Protein AF-A0A2N1V4K2-F1 (afdb_monomer_lite)

pLDDT: mean 73.1, std 18.53, range [40.81, 98.31]

Foldseek 3Di:
DVVVVVVVVVVVVVVPPLDQDDKFKDKDAAPDFWFFKKKKFWFFCPVVDTDTQDIDIDTGFGADPRRMTMDIPDVPDPSSSSDGPVNQDQRTKIFIDTPNHGDDIDRPVVRVQVVVCVPCAHPVRDRDDPDPPPDDPADPVGDDPDDDDDADWDWDDDVQFIWIWHADPVVRDTDTATSHPPPPDGDDPPPDPDDDQDDPPRDDDDPDDDDDPDDDDDDDPDDPPPPPPDPDDPDDPDDDDDDDPDPDDPDPDDPPDDDDPPDPDDPPPPPPPPDDDDDDDDDPDPVDPDDDDDDDDDDDDPDDPPPDDDDPPPDDPPDPDPDDD

Secondary structure (DSSP, 8-state):
-HHHHHHHHHHHHHS----BPPPEEEEEE----S-EEEEEEEEE-TTSS-EEEEEEEEEEE---TTSEEEEEESSS-GGGGG-BTTT--TTEEEEEEETTEEEEEEEHHHHHHHHHHTSSS-TTS----SSTTT--SS-SSS--S-----SSEEEEEETTEEEEEEEETTTTEEEEEEEESSSS-S----S-S------TT-----SS----SS-----SSS-------SS------S------SSS-------SSS-----S---------SS-----------TT---------SSS-------SS----TT-----------

Structure (mmCIF, N/CA/C/O backbone):
data_AF-A0A2N1V4K2-F1
#
_entry.id   AF-A0A2N1V4K2-F1
#
loop_
_atom_site.group_PDB
_atom_site.id
_atom_site.type_symbol
_atom_site.label_atom_id
_atom_site.label_alt_id
_atom_site.label_comp_id
_atom_site.label_asym_id
_atom_site.label_entity_id
_atom_site.label_seq_id
_atom_site.pdbx_PDB_ins_code
_atom_site.Cartn_x
_atom_site.Cartn_y
_atom_site.Cartn_z
_atom_site.occupancy
_atom_site.B_iso_or_equiv
_atom_site.auth_seq_id
_atom_site.auth_comp_id
_atom_site.auth_asym_id
_atom_site.auth_atom_id
_atom_site.pdbx_PDB_model_num
ATOM 1 N N . MET A 1 1 ? -11.858 -48.715 19.502 1.00 74.31 1 MET A N 1
ATOM 2 C CA . MET A 1 1 ? -10.987 -47.589 19.924 1.00 74.31 1 MET A CA 1
ATOM 3 C C . MET A 1 1 ? -11.091 -46.372 19.002 1.00 74.31 1 MET A C 1
ATOM 5 O O . MET A 1 1 ? -11.344 -45.296 19.518 1.00 74.31 1 MET A O 1
ATOM 9 N N . LYS A 1 2 ? -10.989 -46.507 17.667 1.00 75.62 2 LYS A N 1
ATOM 10 C CA . LYS A 1 2 ? -11.096 -45.366 16.723 1.00 75.62 2 LYS A CA 1
ATOM 11 C C . LYS A 1 2 ? -12.411 -44.568 16.830 1.00 75.62 2 LYS A C 1
ATOM 13 O O . LYS A 1 2 ? -12.389 -43.347 16.788 1.00 75.62 2 LYS A O 1
ATOM 18 N N . SER A 1 3 ? -13.534 -45.250 17.045 1.00 80.75 3 SER A N 1
ATOM 19 C CA . SER A 1 3 ? -14.859 -44.635 17.210 1.00 80.75 3 SER A CA 1
ATOM 20 C C . SER A 1 3 ? -15.018 -43.841 18.514 1.00 80.75 3 SER A C 1
ATOM 22 O O . SER A 1 3 ? -15.693 -42.823 18.516 1.00 80.75 3 SER A O 1
ATOM 24 N N . ILE A 1 4 ? -14.347 -44.241 19.600 1.00 91.69 4 ILE A N 1
ATOM 25 C CA . ILE A 1 4 ? -14.368 -43.500 20.875 1.00 91.69 4 ILE A CA 1
ATOM 26 C C . ILE A 1 4 ? -13.544 -42.211 20.758 1.00 91.69 4 ILE A C 1
ATOM 28 O O . ILE A 1 4 ? -13.970 -41.167 21.241 1.00 91.69 4 ILE A O 1
ATOM 32 N N . LEU A 1 5 ? -12.396 -42.264 20.072 1.00 89.56 5 LEU A N 1
ATOM 33 C CA . LEU A 1 5 ? -11.549 -41.088 19.855 1.00 89.56 5 LEU A CA 1
ATOM 34 C C . LEU A 1 5 ? -12.238 -40.039 18.969 1.00 89.56 5 LEU A C 1
ATOM 36 O O . LEU A 1 5 ? -12.147 -38.849 19.253 1.00 89.56 5 LEU A O 1
ATOM 40 N N . LEU A 1 6 ? -12.962 -40.481 17.934 1.00 89.56 6 LEU A N 1
ATOM 41 C CA . LEU A 1 6 ? -13.720 -39.587 17.057 1.00 89.56 6 LEU A CA 1
ATOM 42 C C . LEU A 1 6 ? -14.892 -38.926 17.797 1.00 89.56 6 LEU A C 1
ATOM 44 O O . LEU A 1 6 ? -15.076 -37.722 17.662 1.00 89.56 6 LEU A O 1
ATOM 48 N N . SER A 1 7 ? -15.636 -39.673 18.622 1.00 89.88 7 SER A N 1
ATOM 49 C CA . SER A 1 7 ? -16.709 -39.097 19.447 1.00 89.88 7 SER A CA 1
ATOM 50 C C . SER A 1 7 ? -16.179 -38.127 20.502 1.00 89.88 7 SER A C 1
ATOM 52 O O . SER A 1 7 ? -16.809 -37.104 20.752 1.00 89.88 7 SER A O 1
ATOM 54 N N . LEU A 1 8 ? -15.013 -38.404 21.097 1.00 88.69 8 LEU A N 1
ATOM 55 C CA . LEU A 1 8 ? -14.378 -37.491 22.047 1.00 88.69 8 LEU A CA 1
ATOM 56 C C . LEU A 1 8 ? -13.905 -36.207 21.352 1.00 88.69 8 LEU A C 1
ATOM 58 O O . LEU A 1 8 ? -14.163 -35.122 21.860 1.00 88.69 8 LEU A O 1
ATOM 62 N N . ALA A 1 9 ? -13.292 -36.315 20.169 1.00 83.56 9 ALA A N 1
ATOM 63 C CA . ALA A 1 9 ? -12.902 -35.156 19.370 1.00 83.56 9 ALA A CA 1
ATOM 64 C C . ALA A 1 9 ? -14.124 -34.323 18.950 1.00 83.56 9 ALA A C 1
ATOM 66 O O . ALA A 1 9 ? -14.112 -33.106 19.103 1.00 83.56 9 ALA A O 1
ATOM 67 N N . LEU A 1 10 ? -15.205 -34.967 18.497 1.00 82.38 10 LEU A N 1
ATOM 68 C CA . LEU A 1 10 ? -16.437 -34.280 18.103 1.00 82.38 10 LEU A CA 1
ATOM 69 C C . LEU A 1 10 ? -17.125 -33.600 19.297 1.00 82.38 10 LEU A C 1
ATOM 71 O O . LEU A 1 10 ? -17.616 -32.488 19.148 1.00 82.38 10 LEU A O 1
ATOM 75 N N . CYS A 1 11 ? -17.100 -34.214 20.486 1.00 81.12 11 CYS A N 1
ATOM 76 C CA . CYS A 1 11 ? -17.530 -33.562 21.726 1.00 81.12 11 CYS A CA 1
ATOM 77 C C . CYS A 1 11 ? -16.673 -32.329 22.028 1.00 81.12 11 CYS A C 1
ATOM 79 O O . CYS A 1 11 ? -17.219 -31.260 22.268 1.00 81.12 11 CYS A O 1
ATOM 81 N N . VAL A 1 12 ? -15.342 -32.440 21.971 1.00 77.31 12 VAL A N 1
ATOM 82 C CA . VAL A 1 12 ? -14.438 -31.306 22.236 1.00 77.31 12 VAL A CA 1
ATOM 83 C C . VAL A 1 12 ? -14.684 -30.146 21.258 1.00 77.31 12 VAL A C 1
ATOM 85 O O . VAL A 1 12 ? -14.714 -28.999 21.693 1.00 77.31 12 VAL A O 1
ATOM 88 N N . PHE A 1 13 ? -14.957 -30.427 19.978 1.00 69.31 13 PHE A N 1
ATOM 89 C CA . PHE A 1 13 ? -15.342 -29.405 18.993 1.00 69.31 13 PHE A CA 1
ATOM 90 C C . PHE A 1 13 ? -16.770 -28.863 19.184 1.00 69.31 13 PHE A C 1
ATOM 92 O O . PHE A 1 13 ? -17.026 -27.700 18.890 1.00 69.31 13 PHE A O 1
ATOM 99 N N . ALA A 1 14 ? -17.707 -29.668 19.691 1.00 67.88 14 ALA A N 1
ATOM 100 C CA . ALA A 1 14 ? -19.075 -29.223 19.965 1.00 67.88 14 ALA A CA 1
ATOM 101 C C . ALA A 1 14 ? -19.176 -28.341 21.224 1.00 67.88 14 ALA A C 1
ATOM 103 O O . ALA A 1 14 ? -20.065 -27.499 21.306 1.00 67.88 14 ALA A O 1
ATOM 104 N N . PHE A 1 15 ? -18.263 -28.496 22.190 1.00 61.19 15 PHE A N 1
ATOM 105 C CA . PHE A 1 15 ? -18.202 -27.654 23.392 1.00 61.19 15 PHE A CA 1
ATOM 106 C C . PHE A 1 15 ? -17.353 -26.385 23.215 1.00 61.19 15 PHE A C 1
ATOM 108 O O . PHE A 1 15 ? -17.350 -25.536 24.105 1.00 61.19 15 PHE A O 1
ATOM 115 N N . SER A 1 16 ? -16.663 -26.208 22.082 1.00 56.56 16 SER A N 1
ATOM 116 C CA . SER A 1 16 ? -15.806 -25.038 21.842 1.00 56.56 16 SER A CA 1
ATOM 117 C C . SER A 1 16 ? -16.526 -23.833 21.218 1.00 56.56 16 SER A C 1
ATOM 119 O O . SER A 1 16 ? -15.864 -22.875 20.833 1.00 56.56 16 SER A O 1
ATOM 121 N N . SER A 1 17 ? -17.859 -23.846 21.086 1.00 49.47 17 SER A N 1
ATOM 122 C CA . SER A 1 17 ? -18.608 -22.795 20.372 1.00 49.47 17 SER A CA 1
ATOM 123 C C . SER A 1 17 ? -19.132 -21.645 21.242 1.00 49.47 17 SER A C 1
ATOM 125 O O . SER A 1 17 ? -19.857 -20.791 20.737 1.00 49.47 17 SER A O 1
ATOM 127 N N . ALA A 1 18 ? -18.774 -21.569 22.526 1.00 54.09 18 ALA A N 1
ATOM 128 C CA . ALA A 1 18 ? -19.014 -20.362 23.318 1.00 54.09 18 ALA A CA 1
ATOM 129 C C . ALA A 1 18 ? -17.905 -19.340 23.027 1.00 54.09 18 ALA A C 1
ATOM 131 O O . ALA A 1 18 ? -16.982 -19.152 23.818 1.00 54.09 18 ALA A O 1
ATOM 132 N N . LEU A 1 19 ? -17.964 -18.721 21.847 1.00 58.44 19 LEU A N 1
ATOM 133 C CA . LEU A 1 19 ? -17.092 -17.604 21.502 1.00 58.44 19 LEU A CA 1
ATOM 134 C C . LEU A 1 19 ? -17.526 -16.400 22.346 1.00 58.44 19 LEU A C 1
ATOM 136 O O . LEU A 1 19 ? -18.477 -15.696 22.004 1.00 58.44 19 LEU A O 1
ATOM 140 N N . SER A 1 20 ? -16.859 -16.210 23.485 1.00 65.31 20 SER A N 1
ATOM 141 C CA . SER A 1 20 ? -16.855 -14.921 24.176 1.00 65.31 20 SER A CA 1
ATOM 142 C C . SER A 1 20 ? -16.401 -13.853 23.186 1.00 65.31 20 SER A C 1
ATOM 144 O O . SER A 1 20 ? -15.537 -14.112 22.347 1.00 65.31 20 SER A O 1
ATOM 146 N N . LEU A 1 21 ? -16.962 -12.653 23.292 1.00 78.12 21 LEU A N 1
ATOM 147 C CA . LEU A 1 21 ? -16.380 -11.495 22.622 1.00 78.12 21 LEU A CA 1
ATOM 148 C C . LEU A 1 21 ? -14.919 -11.328 23.048 1.00 78.12 21 LEU A C 1
ATOM 150 O O . LEU A 1 21 ? -14.558 -11.621 24.195 1.00 78.12 21 LEU A O 1
ATOM 154 N N . GLU A 1 22 ? -14.093 -10.888 22.102 1.00 82.56 22 GLU A N 1
ATOM 155 C CA . GLU A 1 22 ? -12.708 -10.528 22.377 1.00 82.56 22 GLU A CA 1
ATOM 156 C C . GLU A 1 22 ? -12.652 -9.349 23.360 1.00 82.56 22 GLU A C 1
ATOM 158 O O . GLU A 1 22 ? -13.579 -8.529 23.388 1.00 82.56 22 GLU A O 1
ATOM 163 N N . PRO A 1 23 ? -11.586 -9.242 24.175 1.00 88.75 23 PRO A N 1
ATOM 164 C CA . PRO A 1 23 ? -11.438 -8.123 25.089 1.00 88.75 23 PRO A CA 1
ATOM 165 C C . PRO A 1 23 ? -11.496 -6.778 24.354 1.00 88.75 23 PRO A C 1
ATOM 167 O O . PRO A 1 23 ? -10.792 -6.574 23.367 1.00 88.75 23 PRO A O 1
ATOM 170 N N . LEU A 1 24 ? -12.306 -5.844 24.854 1.00 91.06 24 LEU A N 1
ATOM 171 C CA . LEU A 1 24 ? -12.481 -4.530 24.232 1.00 91.06 24 LEU A CA 1
ATOM 172 C C . LEU A 1 24 ? -11.630 -3.477 24.934 1.00 91.06 24 LEU A C 1
ATOM 174 O O . LEU A 1 24 ? -11.776 -3.244 26.132 1.00 91.06 24 LEU A O 1
ATOM 178 N N . ASN A 1 25 ? -10.797 -2.774 24.172 1.00 93.25 25 ASN A N 1
ATOM 179 C CA . ASN A 1 25 ? -10.057 -1.605 24.647 1.00 93.25 25 ASN A CA 1
ATOM 180 C C . ASN A 1 25 ? -10.930 -0.341 24.642 1.00 93.25 25 ASN A C 1
ATOM 182 O O . ASN A 1 25 ? -11.366 0.139 23.596 1.00 93.25 25 ASN A O 1
ATOM 186 N N . VAL A 1 26 ? -11.153 0.238 25.815 1.00 95.31 26 VAL A N 1
ATOM 187 C CA . VAL A 1 26 ? -11.929 1.471 25.979 1.00 95.31 26 VAL A CA 1
ATOM 188 C C . VAL A 1 26 ? -11.014 2.568 26.506 1.00 95.31 26 VAL A C 1
ATOM 190 O O . VAL A 1 26 ? -10.105 2.316 27.300 1.00 95.31 26 VAL A O 1
ATOM 193 N N . ALA A 1 27 ? -11.248 3.799 26.057 1.00 96.25 27 ALA A N 1
ATOM 194 C CA . ALA A 1 27 ? -10.533 4.969 26.536 1.00 96.25 27 ALA A CA 1
ATOM 195 C C . ALA A 1 27 ? -11.497 6.129 26.791 1.00 96.25 27 ALA A C 1
ATOM 197 O O . ALA A 1 27 ? -12.365 6.407 25.966 1.00 96.25 27 ALA A O 1
ATOM 198 N N . ILE A 1 28 ? -11.306 6.821 27.912 1.00 97.38 28 ILE A N 1
ATOM 199 C CA . ILE A 1 28 ? -12.012 8.056 28.270 1.00 97.38 28 ILE A CA 1
ATOM 200 C C . ILE A 1 28 ? -11.005 9.201 28.416 1.00 97.38 28 ILE A C 1
ATOM 202 O O . ILE A 1 28 ? -9.850 8.979 28.785 1.00 97.38 28 ILE A O 1
ATOM 206 N N . ILE A 1 29 ? -11.450 10.433 28.174 1.00 97.12 29 ILE A N 1
ATOM 207 C CA . ILE A 1 29 ? -10.660 11.638 28.447 1.00 97.12 29 ILE A CA 1
ATOM 208 C C . ILE A 1 29 ? -11.094 12.184 29.803 1.00 97.12 29 ILE A C 1
ATOM 210 O O . ILE A 1 29 ? -12.233 12.609 29.940 1.00 97.12 29 ILE A O 1
ATOM 214 N N . ASN A 1 30 ? -10.191 12.187 30.779 1.00 96.31 30 ASN A N 1
ATOM 215 C CA . ASN A 1 30 ? -10.355 12.813 32.083 1.00 96.31 30 ASN A CA 1
ATOM 216 C C . ASN A 1 30 ? -9.062 13.553 32.450 1.00 96.31 30 ASN A C 1
ATOM 218 O O . ASN A 1 30 ? -8.033 12.944 32.728 1.00 96.31 30 ASN A O 1
ATOM 222 N N . THR A 1 31 ? -9.117 14.883 32.451 1.00 96.19 31 THR A N 1
ATOM 223 C CA . THR A 1 31 ? -7.955 15.752 32.691 1.00 96.19 31 THR A CA 1
ATOM 224 C C . THR A 1 31 ? -7.659 15.984 34.174 1.00 96.19 31 THR A C 1
ATOM 226 O O . THR A 1 31 ? -6.661 16.626 34.502 1.00 96.19 31 THR A O 1
ATOM 229 N N . ASN A 1 32 ? -8.490 15.466 35.084 1.00 96.00 32 ASN A N 1
ATOM 230 C CA . ASN A 1 32 ? -8.251 15.591 36.516 1.00 96.00 32 ASN A CA 1
ATOM 231 C C . ASN A 1 32 ? -7.076 14.703 36.933 1.00 96.00 32 ASN A C 1
ATOM 233 O O . ASN A 1 32 ? -7.118 13.481 36.775 1.00 96.00 32 ASN A O 1
ATOM 237 N N . ALA A 1 33 ? -6.045 15.322 37.507 1.00 93.00 33 ALA A N 1
ATOM 238 C CA . ALA A 1 33 ? -4.874 14.616 38.002 1.00 93.00 33 ALA A CA 1
ATOM 239 C C . ALA A 1 33 ? -5.229 13.646 39.145 1.00 93.00 33 ALA A C 1
ATOM 241 O O . ALA A 1 33 ? -6.075 13.941 39.989 1.00 93.00 33 ALA A O 1
ATOM 242 N N . GLY A 1 34 ? -4.521 12.516 39.193 1.00 95.69 34 GLY A N 1
ATOM 243 C CA . GLY A 1 34 ? -4.643 11.512 40.248 1.00 95.69 34 GLY A CA 1
ATOM 244 C C . GLY A 1 34 ? -5.382 10.235 39.827 1.00 95.69 34 GLY A C 1
ATOM 245 O O . GLY A 1 34 ? -5.868 10.133 38.699 1.00 95.69 34 GLY A O 1
ATOM 246 N N . PRO A 1 35 ? -5.416 9.234 40.720 1.00 97.44 35 PRO A N 1
ATOM 247 C CA . PRO A 1 35 ? -6.062 7.954 40.464 1.00 97.44 35 PRO A CA 1
ATOM 248 C C . PRO A 1 35 ? -7.591 8.064 40.510 1.00 97.44 35 PRO A C 1
ATOM 250 O O . PRO A 1 35 ? -8.153 8.674 41.419 1.00 97.44 35 PRO A O 1
ATOM 253 N N . HIS A 1 36 ? -8.260 7.393 39.576 1.00 97.62 36 HIS A N 1
ATOM 254 C CA . HIS A 1 36 ? -9.715 7.274 39.500 1.00 97.62 36 HIS A CA 1
ATOM 255 C C . HIS A 1 36 ? -10.144 5.815 39.651 1.00 97.62 36 HIS A C 1
ATOM 257 O O . HIS A 1 36 ? -9.486 4.901 39.149 1.00 97.62 36 HIS A O 1
ATOM 263 N N . ASN A 1 37 ? -11.281 5.609 40.313 1.00 97.75 37 ASN A N 1
ATOM 264 C CA . ASN A 1 37 ? -11.967 4.321 40.333 1.00 97.75 37 ASN A CA 1
ATOM 265 C C . ASN A 1 37 ? -13.128 4.386 39.341 1.00 97.75 37 ASN A C 1
ATOM 267 O O . ASN A 1 37 ? -14.025 5.225 39.477 1.00 97.75 37 ASN A O 1
ATOM 271 N N . LEU A 1 38 ? -13.078 3.519 38.337 1.00 97.88 38 LEU A N 1
ATOM 272 C CA . LEU A 1 38 ? -14.068 3.409 37.279 1.00 97.88 38 LEU A CA 1
ATOM 273 C C . LEU A 1 38 ? -14.971 2.218 37.561 1.00 97.88 38 LEU A C 1
ATOM 275 O O . LEU A 1 38 ? -14.479 1.126 37.826 1.00 97.88 38 LEU A O 1
ATOM 279 N N . THR A 1 39 ? -16.277 2.405 37.432 1.00 97.56 39 THR A N 1
ATOM 280 C CA . THR A 1 39 ? -17.226 1.296 37.317 1.00 97.56 39 THR A CA 1
ATOM 281 C C . THR A 1 39 ? -17.740 1.284 35.894 1.00 97.56 39 THR A C 1
ATOM 283 O O . THR A 1 39 ? -18.284 2.279 35.422 1.00 97.56 39 THR A O 1
ATOM 286 N N . VAL A 1 40 ? -17.533 0.176 35.199 1.00 96.38 40 VAL A N 1
ATOM 287 C CA . VAL A 1 40 ? -17.937 0.000 33.813 1.00 96.38 40 VAL A CA 1
ATOM 288 C C . VAL A 1 40 ? -19.064 -1.007 33.775 1.00 96.38 40 VAL A C 1
ATOM 290 O O . VAL A 1 40 ? -18.942 -2.118 34.281 1.00 96.38 40 VAL A O 1
ATOM 293 N N . GLU A 1 41 ? -20.178 -0.603 33.191 1.00 95.62 41 GLU A N 1
ATOM 294 C CA . GLU A 1 41 ? -21.384 -1.403 33.094 1.00 95.62 41 GLU A CA 1
ATOM 295 C C . GLU A 1 41 ? -21.746 -1.600 31.636 1.00 95.62 41 GLU A C 1
ATOM 297 O O . GLU A 1 41 ? -21.785 -0.655 30.862 1.00 95.62 41 GLU A O 1
ATOM 302 N N . LEU A 1 42 ? -22.056 -2.828 31.260 1.00 94.31 42 LEU A N 1
ATOM 303 C CA . LEU A 1 42 ? -22.660 -3.114 29.977 1.00 94.31 42 LEU A CA 1
ATOM 304 C C . LEU A 1 42 ? -24.158 -3.237 30.168 1.00 94.31 42 LEU A C 1
ATOM 306 O O . LEU A 1 42 ? -24.640 -4.168 30.816 1.00 94.31 42 LEU A O 1
ATOM 310 N N . ASN A 1 43 ? -24.881 -2.292 29.591 1.00 96.00 43 ASN A N 1
ATOM 311 C CA . ASN A 1 43 ? -26.316 -2.180 29.716 1.00 96.00 43 ASN A CA 1
ATOM 312 C C . ASN A 1 43 ? -26.986 -2.473 28.367 1.00 96.00 43 ASN A C 1
ATOM 314 O O . ASN A 1 43 ? -26.532 -2.031 27.309 1.00 96.00 43 ASN A O 1
ATOM 318 N N . ASN A 1 44 ? -28.076 -3.238 28.408 1.00 95.12 44 ASN A N 1
ATOM 319 C CA . ASN A 1 44 ? -28.962 -3.461 27.274 1.00 95.12 44 ASN A CA 1
ATOM 320 C C . ASN A 1 44 ? -30.158 -2.507 27.379 1.00 95.12 44 ASN A C 1
ATOM 322 O O . ASN A 1 44 ? -30.922 -2.569 28.341 1.00 95.12 44 ASN A O 1
ATOM 326 N N . TYR A 1 45 ? -30.325 -1.653 26.372 1.00 96.88 45 TYR A N 1
ATOM 327 C CA . TYR A 1 45 ? -31.370 -0.630 26.298 1.00 96.88 45 TYR A CA 1
ATOM 328 C C . TYR A 1 45 ? -32.563 -1.011 25.398 1.00 96.88 45 TYR A C 1
ATOM 330 O O . TYR A 1 45 ? -33.356 -0.148 25.029 1.00 96.88 45 TYR A O 1
ATOM 338 N N . THR A 1 46 ? -32.737 -2.291 25.044 1.00 95.62 46 THR A N 1
ATOM 339 C CA . THR A 1 46 ? -33.819 -2.747 24.139 1.00 95.62 46 THR A CA 1
ATOM 340 C C . THR A 1 46 ? -35.222 -2.400 24.660 1.00 95.62 46 THR A C 1
ATOM 342 O O . THR A 1 46 ? -36.131 -2.143 23.876 1.00 95.62 46 THR A O 1
ATOM 345 N N . THR A 1 47 ? -35.417 -2.348 25.980 1.00 96.50 47 THR A N 1
ATOM 346 C CA . THR A 1 47 ? -36.703 -2.000 26.615 1.00 96.50 47 THR A CA 1
ATOM 347 C C . THR A 1 47 ? -36.867 -0.498 26.878 1.00 96.50 47 THR A C 1
ATOM 349 O O . THR A 1 47 ? -37.832 -0.089 27.521 1.00 96.50 47 THR A O 1
ATOM 352 N N . GLY A 1 48 ? -35.920 0.335 26.431 1.00 95.12 48 GLY A N 1
ATOM 353 C CA . GLY A 1 48 ? -35.878 1.772 26.723 1.00 95.12 48 GLY A CA 1
ATOM 354 C C . GLY A 1 48 ? -35.360 2.126 28.124 1.00 95.12 48 GLY A C 1
ATOM 355 O O . GLY A 1 48 ? -35.198 3.302 28.429 1.00 95.12 48 GLY A O 1
ATOM 356 N N . SER A 1 49 ? -35.074 1.134 28.973 1.00 96.81 49 SER A N 1
ATOM 357 C CA . SER A 1 49 ? -34.406 1.297 30.272 1.00 96.81 49 SER A CA 1
ATOM 358 C C . SER A 1 49 ? -33.135 0.457 30.312 1.00 96.81 49 SER A C 1
ATOM 360 O O . SER A 1 49 ? -33.079 -0.602 29.690 1.00 96.81 49 SER A O 1
ATOM 362 N N . ALA A 1 50 ? -32.124 0.917 31.050 1.00 96.88 50 ALA A N 1
ATOM 363 C CA . ALA A 1 50 ? -30.874 0.188 31.213 1.00 96.88 50 ALA A CA 1
ATOM 364 C C . ALA A 1 50 ? -31.113 -1.124 31.976 1.00 96.88 50 ALA A C 1
ATOM 366 O O . ALA A 1 50 ? -31.497 -1.105 33.147 1.00 96.88 50 ALA A O 1
ATOM 367 N N . VAL A 1 51 ? -30.864 -2.261 31.329 1.00 95.69 51 VAL A N 1
ATOM 368 C CA . VAL A 1 51 ? -30.781 -3.565 31.995 1.00 95.69 51 VAL A CA 1
ATOM 369 C C . VAL A 1 51 ? -29.314 -3.959 32.066 1.00 95.69 51 VAL A C 1
ATOM 371 O O . VAL A 1 51 ? -28.696 -4.192 31.028 1.00 95.69 51 VAL A O 1
ATOM 374 N N . ASN A 1 52 ? -28.753 -4.023 33.274 1.00 94.19 52 ASN A N 1
ATOM 375 C CA . ASN A 1 52 ? -27.356 -4.401 33.449 1.00 94.19 52 ASN A CA 1
ATOM 376 C C . ASN A 1 52 ? -27.129 -5.868 33.081 1.00 94.19 52 ASN A C 1
ATOM 378 O O . ASN A 1 52 ? -27.786 -6.763 33.609 1.00 94.19 52 ASN A O 1
ATOM 382 N N . VAL A 1 53 ? -26.200 -6.084 32.155 1.00 91.75 53 VAL A N 1
ATOM 383 C CA . VAL A 1 53 ? -25.787 -7.402 31.667 1.00 91.75 53 VAL A CA 1
ATOM 384 C C . VAL A 1 53 ? -24.433 -7.787 32.258 1.00 91.75 53 VAL A C 1
ATOM 386 O O . VAL A 1 53 ? -24.200 -8.953 32.566 1.00 91.75 53 VAL A O 1
ATOM 389 N N . TYR A 1 54 ? -23.543 -6.808 32.427 1.00 91.56 54 TYR A N 1
ATOM 390 C CA . TYR A 1 54 ? -22.205 -7.000 32.975 1.00 91.56 54 TYR A CA 1
ATOM 391 C C . TYR A 1 54 ? -21.750 -5.758 33.749 1.00 91.56 54 TYR A C 1
ATOM 393 O O . TYR A 1 54 ? -22.138 -4.635 33.422 1.00 91.56 54 TYR A O 1
ATOM 401 N N . SER A 1 55 ? -20.911 -5.953 34.766 1.00 93.19 55 SER A N 1
ATOM 402 C CA . SER A 1 55 ? -20.296 -4.870 35.531 1.00 93.19 55 SER A CA 1
ATOM 403 C C . SER A 1 55 ? -18.887 -5.256 35.975 1.00 93.19 55 SER A C 1
ATOM 405 O O . SER A 1 55 ? -18.664 -6.365 36.461 1.00 93.19 55 SER A O 1
ATOM 407 N N . GLU A 1 56 ? -17.945 -4.330 35.826 1.00 93.50 56 GLU A N 1
ATOM 408 C CA . GLU A 1 56 ? -16.554 -4.466 36.250 1.00 93.50 56 GLU A CA 1
ATOM 409 C C . GLU A 1 56 ? -16.075 -3.153 36.873 1.00 93.50 56 GLU A C 1
ATOM 411 O O . GLU A 1 56 ? -16.492 -2.067 36.474 1.00 93.50 56 GLU A O 1
ATOM 416 N N . THR A 1 57 ? -15.213 -3.238 37.885 1.00 95.25 57 THR A N 1
ATOM 417 C CA . THR A 1 57 ? -14.624 -2.056 38.525 1.00 95.25 57 THR A CA 1
ATOM 418 C C . THR A 1 57 ? -13.117 -2.061 38.330 1.00 95.25 57 THR A C 1
ATOM 420 O O . THR A 1 57 ? -12.450 -3.041 38.654 1.00 95.25 57 THR A O 1
ATOM 423 N N . PHE A 1 58 ? -12.579 -0.936 37.872 1.00 95.94 58 PHE A N 1
ATOM 424 C CA . PHE A 1 58 ? -11.151 -0.692 37.743 1.00 95.94 58 PHE A CA 1
ATOM 425 C C . PHE A 1 58 ? -10.722 0.328 38.789 1.00 95.94 58 PHE A C 1
ATOM 427 O O . PHE A 1 58 ? -11.248 1.439 38.829 1.00 95.94 58 PHE A O 1
ATOM 434 N N . ASN A 1 59 ? -9.760 -0.032 39.634 1.00 97.25 59 ASN A N 1
ATOM 435 C CA . ASN A 1 59 ? -9.304 0.828 40.723 1.00 97.25 59 ASN A CA 1
ATOM 436 C C . ASN A 1 59 ? -7.950 1.460 40.403 1.00 97.25 59 ASN A C 1
ATOM 438 O O . ASN A 1 59 ? -7.061 0.796 39.872 1.00 97.25 59 ASN A O 1
ATOM 442 N N . GLY A 1 60 ? -7.773 2.722 40.790 1.00 96.44 60 GLY A N 1
ATOM 443 C CA . GLY A 1 60 ? -6.474 3.392 40.744 1.00 96.44 60 GLY A CA 1
ATOM 444 C C . GLY A 1 60 ? -5.975 3.780 39.348 1.00 96.44 60 GLY A C 1
ATOM 445 O O . GLY A 1 60 ? -4.773 3.979 39.170 1.00 96.44 60 GLY A O 1
ATOM 446 N N . LEU A 1 61 ? -6.856 3.895 38.352 1.00 97.12 61 LEU A N 1
ATOM 447 C CA . LEU A 1 61 ? -6.458 4.255 36.993 1.00 97.12 61 LEU A CA 1
ATOM 448 C C . LEU A 1 61 ? -6.113 5.744 36.910 1.00 97.12 61 LEU A C 1
ATOM 450 O O . LEU A 1 61 ? -6.923 6.600 37.255 1.00 97.12 61 LEU A O 1
ATOM 454 N N . THR A 1 62 ? -4.903 6.057 36.453 1.00 97.00 62 THR A N 1
ATOM 455 C CA . THR A 1 62 ? -4.418 7.441 36.335 1.00 97.00 62 THR A CA 1
ATOM 456 C C . THR A 1 62 ? -4.389 7.854 34.860 1.00 97.00 62 THR A C 1
ATOM 458 O O . THR A 1 62 ? -3.916 7.061 34.041 1.00 97.00 62 THR A O 1
ATOM 461 N N . PRO A 1 63 ? -4.866 9.059 34.493 1.00 96.94 63 PRO A N 1
ATOM 462 C CA . PRO A 1 63 ? -4.748 9.552 33.126 1.00 96.94 63 PRO A CA 1
ATOM 463 C C . PRO A 1 63 ? -3.281 9.709 32.714 1.00 96.94 63 PRO A C 1
ATOM 465 O O . PRO A 1 63 ? -2.431 10.067 33.532 1.00 96.94 63 PRO A O 1
ATOM 468 N N . ASN A 1 64 ? -2.978 9.481 31.438 1.00 94.00 64 ASN A N 1
ATOM 469 C CA . ASN A 1 64 ? -1.664 9.801 30.880 1.00 94.00 64 ASN A CA 1
ATOM 470 C C . ASN A 1 64 ? -1.463 11.328 30.732 1.00 94.00 64 ASN A C 1
ATOM 472 O O . ASN A 1 64 ? -2.321 12.131 31.102 1.00 94.00 64 ASN A O 1
ATOM 476 N N . SER A 1 65 ? -0.338 11.750 30.146 1.00 93.81 65 SER A N 1
ATOM 477 C CA . SER A 1 65 ? -0.025 13.173 29.918 1.00 93.81 65 SER A CA 1
ATOM 478 C C . SER A 1 65 ? -1.024 13.911 29.017 1.00 93.81 65 SER A C 1
ATOM 480 O O . SER A 1 65 ? -1.079 15.136 29.055 1.00 93.81 65 SER A O 1
ATOM 482 N N . SER A 1 66 ? -1.824 13.189 28.233 1.00 93.12 66 SER A N 1
ATOM 483 C CA . SER A 1 66 ? -2.898 13.737 27.397 1.00 93.12 66 SER A CA 1
ATOM 484 C C . SER A 1 66 ? -4.267 13.698 28.086 1.00 93.12 66 SER A C 1
ATOM 486 O O . SER A 1 66 ? -5.274 14.010 27.456 1.00 93.12 66 SER A O 1
ATOM 488 N N . GLY A 1 67 ? -4.334 13.299 29.361 1.00 95.62 67 GLY A N 1
ATOM 489 C CA . GLY A 1 67 ? -5.591 13.149 30.091 1.00 95.62 67 GLY A CA 1
ATOM 490 C C . GLY A 1 67 ? -6.399 11.920 29.670 1.00 95.62 67 GLY A C 1
ATOM 491 O O . GLY A 1 67 ? -7.603 11.891 29.888 1.00 95.62 67 GLY A O 1
ATOM 492 N N . VAL A 1 68 ? -5.783 10.910 29.052 1.00 96.56 68 VAL A N 1
ATOM 493 C CA . VAL A 1 68 ? -6.482 9.693 28.613 1.00 96.56 68 VAL A CA 1
ATOM 494 C C . VAL A 1 68 ? -6.322 8.592 29.653 1.00 96.56 68 VAL A C 1
ATOM 496 O O . VAL A 1 68 ? -5.200 8.240 30.020 1.00 96.56 68 VAL A O 1
ATOM 499 N N . ILE A 1 69 ? -7.441 8.014 30.090 1.00 96.75 69 ILE A N 1
ATOM 500 C CA . ILE A 1 69 ? -7.475 6.760 30.847 1.00 96.75 69 ILE A CA 1
ATOM 501 C C . ILE A 1 69 ? -7.892 5.654 29.881 1.00 96.75 69 ILE A C 1
ATOM 503 O O . ILE A 1 69 ? -8.949 5.755 29.263 1.00 96.75 69 ILE A O 1
ATOM 507 N N . SER A 1 70 ? -7.083 4.600 29.772 1.00 96.06 70 SER A N 1
ATOM 508 C CA . SER A 1 70 ? -7.390 3.415 28.962 1.00 96.06 70 SER A CA 1
ATOM 509 C C . SER A 1 70 ? -7.472 2.167 29.835 1.00 96.06 70 SER A C 1
ATOM 511 O O . SER A 1 70 ? -6.758 2.054 30.833 1.00 96.06 70 SER A O 1
ATOM 513 N N . PHE A 1 71 ? -8.370 1.256 29.481 1.00 95.19 71 PHE A N 1
ATOM 514 C CA . PHE A 1 71 ? -8.573 -0.020 30.158 1.00 95.19 71 PHE A CA 1
ATOM 515 C C . PHE A 1 71 ? -9.150 -1.040 29.174 1.00 95.19 71 PHE A C 1
ATOM 517 O O . PHE A 1 71 ? -9.738 -0.676 28.154 1.00 95.19 71 PHE A O 1
ATOM 524 N N . THR A 1 72 ? -8.987 -2.323 29.481 1.00 93.44 72 THR A N 1
ATOM 525 C CA . THR A 1 72 ? -9.504 -3.409 28.647 1.00 93.44 72 THR A CA 1
ATOM 526 C C . THR A 1 72 ? -10.596 -4.149 29.395 1.00 93.44 72 THR A C 1
ATOM 528 O O . THR A 1 72 ? -10.382 -4.620 30.510 1.00 93.44 72 THR A O 1
ATOM 531 N N . LEU A 1 73 ? -11.761 -4.262 28.769 1.00 91.69 73 LEU A N 1
ATOM 532 C CA . LEU A 1 73 ? -12.894 -5.014 29.285 1.00 91.69 73 LEU A CA 1
ATOM 533 C C . LEU A 1 73 ? -12.781 -6.477 28.873 1.00 91.69 73 LEU A C 1
ATOM 535 O O . LEU A 1 73 ? -12.438 -6.774 27.732 1.00 91.69 73 LEU A O 1
ATOM 539 N N . GLY A 1 74 ? -13.115 -7.385 29.788 1.00 86.25 74 GLY A N 1
ATOM 540 C CA . GLY A 1 74 ? -13.265 -8.810 29.468 1.00 86.25 74 GLY A CA 1
ATOM 541 C C . GLY A 1 74 ? -12.003 -9.648 29.465 1.00 86.25 74 GLY A C 1
ATOM 542 O O . GLY A 1 74 ? -12.040 -10.817 29.086 1.00 86.25 74 GLY A O 1
ATOM 543 N N . ILE A 1 75 ? -10.893 -9.108 29.964 1.00 80.94 75 ILE A N 1
ATOM 544 C CA . ILE A 1 75 ? -9.710 -9.923 30.236 1.00 80.94 75 ILE A CA 1
ATOM 545 C C . ILE A 1 75 ? -9.985 -10.816 31.451 1.00 80.94 75 ILE A C 1
ATOM 547 O O . ILE A 1 75 ? -10.132 -10.335 32.570 1.00 80.94 75 ILE A O 1
ATOM 551 N N . GLY A 1 76 ? -10.022 -12.133 31.237 1.00 70.19 76 GLY A N 1
ATOM 552 C CA . GLY A 1 76 ? -10.025 -13.132 32.313 1.00 70.19 76 GLY A CA 1
ATOM 553 C C . GLY A 1 76 ? -11.284 -13.165 33.188 1.00 70.19 76 GLY A C 1
ATOM 554 O O . GLY A 1 76 ? -11.323 -13.923 34.157 1.00 70.19 76 GLY A O 1
ATOM 555 N N . SER A 1 77 ? -12.316 -12.382 32.865 1.00 63.22 77 SER A N 1
ATOM 556 C CA . SER A 1 77 ? -13.544 -12.315 33.647 1.00 63.22 77 SER A CA 1
ATOM 557 C C . SER A 1 77 ? -14.628 -13.216 33.039 1.00 63.22 77 SER A C 1
ATOM 559 O O . SER A 1 77 ? -15.108 -13.015 31.926 1.00 63.22 77 SER A O 1
ATOM 561 N N . ALA A 1 78 ? -15.047 -14.216 33.823 1.00 60.66 78 ALA A N 1
ATOM 562 C CA . ALA A 1 78 ? -16.129 -15.145 33.493 1.00 60.66 78 ALA A CA 1
ATOM 563 C C . ALA A 1 78 ? -17.456 -14.504 33.013 1.00 60.66 78 ALA A C 1
ATOM 565 O O . ALA A 1 78 ? -18.131 -15.152 32.226 1.00 60.66 78 ALA A O 1
ATOM 566 N N . PRO A 1 79 ? -17.877 -13.282 33.410 1.00 59.34 79 PRO A N 1
ATOM 567 C CA . PRO A 1 79 ? -19.191 -12.772 33.029 1.00 59.34 79 PRO A CA 1
ATOM 568 C C . PRO A 1 79 ? -19.277 -12.156 31.616 1.00 59.34 79 PRO A C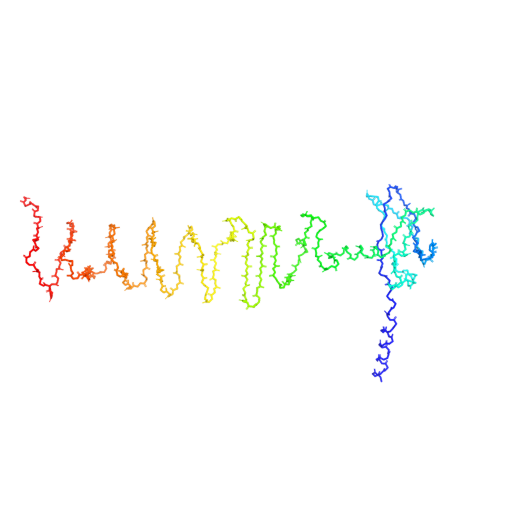 1
ATOM 570 O O . PRO A 1 79 ? -20.384 -11.846 31.181 1.00 59.34 79 PRO A O 1
ATOM 573 N N . TRP A 1 80 ? -18.183 -12.075 30.839 1.00 72.50 80 TRP A N 1
ATOM 574 C CA . TRP A 1 80 ? -18.285 -11.816 29.387 1.00 72.50 80 TRP A CA 1
ATOM 575 C C . TRP A 1 80 ? -18.959 -12.959 28.613 1.00 72.50 80 TRP A C 1
ATOM 577 O O . TRP A 1 80 ? -19.416 -12.763 27.490 1.00 72.50 80 TRP A O 1
ATOM 587 N N . THR A 1 81 ? -19.120 -14.134 29.231 1.00 66.75 81 THR A N 1
ATOM 588 C CA . THR A 1 81 ? -19.838 -15.266 28.629 1.00 66.75 81 THR A CA 1
ATOM 589 C C . THR A 1 81 ? -21.342 -15.029 28.490 1.00 66.75 81 THR A C 1
ATOM 591 O O . THR A 1 81 ? -22.002 -15.763 27.759 1.00 66.75 81 THR A O 1
ATOM 594 N N . GLY A 1 82 ? -21.907 -14.045 29.204 1.00 71.38 82 GLY A N 1
ATOM 595 C CA . GLY A 1 82 ? -23.331 -13.705 29.125 1.00 71.38 82 GLY A CA 1
ATOM 596 C C . GLY A 1 82 ? -23.729 -13.016 27.817 1.00 71.38 82 GLY A C 1
ATOM 597 O O . GLY A 1 82 ? -24.919 -12.879 27.538 1.00 71.38 82 GLY A O 1
ATOM 598 N N . ILE A 1 83 ? -22.748 -12.594 27.015 1.00 79.56 83 ILE A N 1
ATOM 599 C CA . ILE A 1 83 ? -22.966 -11.878 25.763 1.00 79.56 83 ILE A CA 1
ATOM 600 C C . ILE A 1 83 ? -22.265 -12.638 24.653 1.00 79.56 83 ILE A C 1
ATOM 602 O O . ILE A 1 83 ? -21.048 -12.790 24.626 1.00 79.56 83 ILE A O 1
ATOM 606 N N . THR A 1 84 ? -23.069 -13.110 23.714 1.00 82.44 84 THR A N 1
ATOM 607 C CA . THR A 1 84 ? -22.578 -13.737 22.492 1.00 82.44 84 THR A CA 1
ATOM 608 C C . THR A 1 84 ? -22.428 -12.681 21.404 1.00 82.44 84 THR A C 1
ATOM 610 O O . THR A 1 84 ? -23.134 -11.667 21.408 1.00 82.44 84 THR A O 1
ATOM 613 N N . SER A 1 85 ? -21.568 -12.931 20.419 1.00 79.62 85 SER A N 1
ATOM 614 C CA . SER A 1 85 ? -21.465 -12.076 19.229 1.00 79.62 85 SER A CA 1
ATOM 615 C C . SER A 1 85 ? -22.818 -11.864 18.532 1.00 79.62 85 SER A C 1
ATOM 617 O O . SER A 1 85 ? -23.082 -10.774 18.039 1.00 79.62 85 SER A O 1
ATOM 619 N N . ALA A 1 86 ? -23.711 -12.860 18.565 1.00 84.00 86 ALA A N 1
ATOM 620 C CA . ALA A 1 86 ? -25.057 -12.781 17.992 1.00 84.00 86 ALA A CA 1
ATOM 621 C C . ALA A 1 86 ? -26.016 -11.859 18.765 1.00 84.00 86 ALA A C 1
ATOM 623 O O . ALA A 1 86 ? -27.000 -11.385 18.204 1.00 84.00 86 ALA A O 1
ATOM 624 N N . THR A 1 87 ? -25.758 -11.624 20.053 1.00 86.25 87 THR A N 1
ATOM 625 C CA . THR A 1 87 ? -26.589 -10.747 20.891 1.00 86.25 87 THR A CA 1
ATOM 626 C C . THR A 1 87 ? -26.125 -9.296 20.874 1.00 86.25 87 THR A C 1
ATOM 628 O O . THR A 1 87 ? -26.913 -8.419 21.214 1.00 86.25 87 THR A O 1
ATOM 631 N N . VAL A 1 88 ? -24.882 -9.020 20.466 1.00 88.19 88 VAL A N 1
ATOM 632 C CA . VAL A 1 88 ? -24.378 -7.645 20.369 1.00 88.19 88 VAL A CA 1
ATOM 633 C C . VAL A 1 88 ? -25.126 -6.894 19.274 1.00 88.19 88 VAL A C 1
ATOM 635 O O . VAL A 1 88 ? -25.230 -7.340 18.137 1.00 88.19 88 VAL A O 1
ATOM 638 N N . GLY A 1 89 ? -25.630 -5.716 19.625 1.00 91.56 89 GLY A N 1
ATOM 639 C CA . GLY A 1 89 ? -26.351 -4.840 18.712 1.00 91.56 89 GLY A CA 1
ATOM 640 C C . GLY A 1 89 ? -26.334 -3.403 19.209 1.00 91.56 89 GLY A C 1
ATOM 641 O O . GLY A 1 89 ? -25.733 -3.103 20.240 1.00 91.56 89 GLY A O 1
ATOM 642 N N . THR A 1 90 ? -27.052 -2.524 18.514 1.00 95.00 90 THR A N 1
ATOM 643 C CA . THR A 1 90 ? -27.040 -1.069 18.749 1.00 95.00 90 THR A CA 1
ATOM 644 C C . THR A 1 90 ? -27.513 -0.643 20.145 1.00 95.00 90 THR A C 1
ATOM 646 O O . THR A 1 90 ? -27.276 0.490 20.554 1.00 95.00 90 THR A O 1
ATOM 649 N N . TYR A 1 91 ? -28.200 -1.536 20.866 1.00 96.12 91 TYR A N 1
ATOM 650 C CA . TYR A 1 91 ? -28.726 -1.316 22.217 1.00 96.12 91 TYR A CA 1
ATOM 651 C C . TYR A 1 91 ? -27.781 -1.763 23.339 1.00 96.12 91 TYR A C 1
ATOM 653 O O . TYR A 1 91 ? -28.101 -1.544 24.506 1.00 96.12 91 TYR A O 1
ATOM 661 N N . HIS A 1 92 ? -26.651 -2.395 23.010 1.00 95.00 92 HIS A N 1
ATOM 662 C CA . HIS A 1 92 ? -25.632 -2.784 23.983 1.00 95.00 92 HIS A CA 1
ATOM 663 C C . HIS A 1 92 ? -24.628 -1.643 24.140 1.00 95.00 92 HIS A C 1
ATOM 665 O O . HIS A 1 92 ? -23.818 -1.377 23.246 1.00 95.00 92 HIS A O 1
ATOM 671 N N . ILE A 1 93 ? -24.716 -0.952 25.274 1.00 96.62 93 ILE A N 1
ATOM 672 C CA . ILE A 1 93 ? -23.953 0.260 25.565 1.00 96.62 93 ILE A CA 1
ATOM 673 C C . ILE A 1 93 ? -23.099 0.017 26.807 1.00 96.62 93 ILE A C 1
ATOM 675 O O . ILE A 1 93 ? -23.586 -0.457 27.832 1.00 96.62 93 ILE A O 1
ATOM 679 N N . ILE A 1 94 ? -21.815 0.335 26.695 1.00 96.81 94 ILE A N 1
ATOM 680 C CA . ILE A 1 94 ? -20.871 0.421 27.800 1.00 96.81 94 ILE A CA 1
ATOM 681 C C . ILE A 1 94 ? -21.033 1.791 28.450 1.00 96.81 94 ILE A C 1
ATOM 683 O O . ILE A 1 94 ? -20.682 2.808 27.854 1.00 96.81 94 ILE A O 1
ATOM 687 N N . ASP A 1 95 ? -21.508 1.793 29.683 1.00 98.12 95 ASP A N 1
ATOM 688 C CA . ASP A 1 95 ? -21.610 2.945 30.559 1.00 98.12 95 ASP A CA 1
ATOM 689 C C . ASP A 1 95 ? -20.385 2.979 31.473 1.00 98.12 95 ASP A C 1
ATOM 691 O O . ASP A 1 95 ? -20.175 2.098 32.307 1.00 98.12 95 ASP A O 1
ATOM 695 N N . VAL A 1 96 ? -19.559 4.009 31.325 1.00 97.94 96 VAL A N 1
ATOM 696 C CA . VAL A 1 96 ? -18.381 4.232 32.163 1.00 97.94 96 VAL A CA 1
ATOM 697 C C . VAL A 1 96 ? -18.742 5.246 33.236 1.00 97.94 96 VAL A C 1
ATOM 699 O O . VAL A 1 96 ? -19.143 6.366 32.920 1.00 97.94 96 VAL A O 1
ATOM 702 N N . LYS A 1 97 ? -18.593 4.873 34.507 1.00 98.31 97 LYS A N 1
ATOM 703 C CA . LYS A 1 97 ? -18.930 5.703 35.667 1.00 98.31 97 LYS A CA 1
ATOM 704 C C . LYS A 1 97 ? -17.696 6.037 36.499 1.00 98.31 97 LYS A C 1
ATOM 706 O O . LYS A 1 97 ? -16.847 5.176 36.716 1.00 98.31 97 LYS A O 1
ATOM 711 N N . ILE A 1 98 ? -17.638 7.259 37.032 1.00 97.62 98 ILE A N 1
ATOM 712 C CA . ILE A 1 98 ? -16.624 7.712 38.000 1.00 97.62 98 ILE A CA 1
ATOM 713 C C . ILE A 1 98 ? -17.342 8.188 39.258 1.00 97.62 98 ILE A C 1
ATOM 715 O O . ILE A 1 98 ? -18.202 9.068 39.197 1.00 97.62 98 ILE A O 1
ATOM 719 N N . GLY A 1 99 ? -17.016 7.590 40.407 1.00 95.19 99 GLY A N 1
ATOM 720 C CA . GLY A 1 99 ? -17.686 7.916 41.672 1.00 95.19 99 GLY A CA 1
ATOM 721 C C . GLY A 1 99 ? -19.205 7.685 41.631 1.00 95.19 99 GLY A C 1
ATOM 722 O O . GLY A 1 99 ? -19.953 8.428 42.255 1.00 95.19 99 GLY A O 1
ATOM 723 N N . GLY A 1 100 ? -19.662 6.702 40.845 1.00 95.88 100 GLY A N 1
ATOM 724 C CA . GLY A 1 100 ? -21.079 6.367 40.661 1.00 95.88 100 GLY A CA 1
ATOM 725 C C . GLY A 1 100 ? -21.830 7.208 39.621 1.00 95.88 100 GLY A C 1
ATOM 726 O O . GLY A 1 100 ? -22.921 6.816 39.212 1.00 95.88 100 GLY A O 1
ATOM 727 N N . ASN A 1 101 ? -21.254 8.312 39.140 1.00 97.31 101 ASN A N 1
ATOM 728 C CA . ASN A 1 101 ? -21.869 9.152 38.111 1.00 97.31 101 ASN A CA 1
ATOM 729 C C . ASN A 1 101 ? -21.486 8.674 36.710 1.00 97.31 101 ASN A C 1
ATOM 731 O O . ASN A 1 101 ? -20.321 8.353 36.473 1.00 97.31 101 ASN A O 1
ATOM 735 N N . LEU A 1 102 ? -22.446 8.670 35.780 1.00 97.81 102 LEU A N 1
ATOM 736 C CA . LEU A 1 102 ? -22.188 8.386 34.368 1.00 97.81 102 LEU A CA 1
ATOM 737 C C . LEU A 1 102 ? -21.229 9.429 33.790 1.00 97.81 102 LEU A C 1
ATOM 739 O O . LEU A 1 102 ? -21.489 10.627 33.865 1.00 97.81 102 LEU A O 1
ATOM 743 N N . TYR A 1 103 ? -20.126 8.952 33.226 1.00 97.88 103 TYR A N 1
ATOM 744 C CA . TYR A 1 103 ? -19.063 9.780 32.674 1.00 97.88 103 TYR A CA 1
ATOM 745 C C . TYR A 1 103 ? -19.012 9.704 31.148 1.00 97.88 103 TYR A C 1
ATOM 747 O O . TYR A 1 103 ? -18.911 10.729 30.481 1.00 97.88 103 TYR A O 1
ATOM 755 N N . ALA A 1 104 ? -19.104 8.495 30.592 1.00 97.88 104 ALA A N 1
ATOM 756 C CA . ALA A 1 104 ? -19.092 8.265 29.151 1.00 97.88 104 ALA A CA 1
ATOM 757 C C . ALA A 1 104 ? -19.961 7.060 28.779 1.00 97.88 104 ALA A C 1
ATOM 759 O O . ALA A 1 104 ? -20.196 6.178 29.607 1.00 97.88 104 ALA A O 1
ATOM 760 N N . GLN A 1 105 ? -20.410 7.026 27.525 1.00 97.94 105 GLN A N 1
ATOM 761 C CA . GLN A 1 105 ? -21.163 5.915 26.951 1.00 97.94 105 GLN A CA 1
ATOM 762 C C . GLN A 1 105 ? -20.575 5.526 25.601 1.00 97.94 105 GLN A C 1
ATOM 764 O O . GLN A 1 105 ? -20.292 6.392 24.773 1.00 97.94 105 GLN A O 1
ATOM 769 N N . TYR A 1 106 ? -20.444 4.226 25.364 1.00 97.50 106 TYR A N 1
ATOM 770 C CA . TYR A 1 106 ? -19.950 3.690 24.102 1.00 97.50 106 TYR A CA 1
ATOM 771 C C . TYR A 1 106 ? -20.841 2.561 23.628 1.00 97.50 106 TYR A C 1
ATOM 773 O O . TYR A 1 106 ? -21.124 1.627 24.371 1.00 97.50 106 TYR A O 1
ATOM 781 N N . ARG A 1 107 ? -21.247 2.596 22.365 1.00 96.38 107 ARG A N 1
ATOM 782 C CA . ARG A 1 107 ? -21.905 1.440 21.765 1.00 96.38 107 ARG A CA 1
ATOM 783 C C . ARG A 1 107 ? -20.879 0.347 21.479 1.00 96.38 107 ARG A C 1
ATOM 785 O O . ARG A 1 107 ? -19.822 0.629 20.916 1.00 96.38 107 ARG A O 1
ATOM 792 N N . ILE A 1 108 ? -21.190 -0.893 21.853 1.00 94.00 108 ILE A N 1
ATOM 793 C CA . ILE A 1 108 ? -20.259 -2.016 21.670 1.00 94.00 108 ILE A CA 1
ATOM 794 C C . ILE A 1 108 ? -20.013 -2.320 20.200 1.00 94.00 108 ILE A C 1
ATOM 796 O O . ILE A 1 108 ? -18.873 -2.557 19.818 1.00 94.00 108 ILE A O 1
ATOM 800 N N . ASP A 1 109 ? -21.062 -2.318 19.381 1.00 93.44 109 ASP A N 1
ATOM 801 C CA . ASP A 1 109 ? -20.935 -2.601 17.952 1.00 93.44 109 ASP A CA 1
ATOM 802 C C . ASP A 1 109 ? -20.006 -1.596 17.259 1.00 93.44 109 ASP A C 1
ATOM 804 O O . ASP A 1 109 ? -19.157 -1.982 16.457 1.00 93.44 109 ASP A O 1
ATOM 808 N N . GLU A 1 110 ? -20.098 -0.326 17.647 1.00 92.88 110 GLU A N 1
ATOM 809 C CA . GLU A 1 110 ? -19.199 0.722 17.176 1.00 92.88 110 GLU A CA 1
ATOM 810 C C . GLU A 1 110 ? -17.766 0.540 17.689 1.00 92.88 110 GLU A C 1
ATOM 812 O O . GLU A 1 110 ? -16.829 0.676 16.912 1.00 92.88 110 GLU A O 1
ATOM 817 N N . LEU A 1 111 ? -17.561 0.186 18.962 1.00 91.50 111 LEU A N 1
ATOM 818 C CA . LEU A 1 111 ? -16.216 -0.077 19.490 1.00 91.50 111 LEU A CA 1
ATOM 819 C C . LEU A 1 111 ? -15.548 -1.281 18.822 1.00 91.50 111 LEU A C 1
ATOM 821 O O . LEU A 1 111 ? -14.370 -1.196 18.483 1.00 91.50 111 LEU A O 1
ATOM 825 N N . ILE A 1 112 ? -16.287 -2.371 18.597 1.00 88.94 112 ILE A N 1
ATOM 826 C CA . ILE A 1 112 ? -15.795 -3.537 17.849 1.00 88.94 112 ILE A CA 1
ATOM 827 C C . ILE A 1 112 ? -15.424 -3.109 16.434 1.00 88.94 112 ILE A C 1
ATOM 829 O O . ILE A 1 112 ? -14.336 -3.430 15.963 1.00 88.94 112 ILE A O 1
ATOM 833 N N . ARG A 1 113 ? -16.299 -2.346 15.766 1.00 86.44 113 ARG A N 1
ATOM 834 C CA . ARG A 1 113 ? -16.035 -1.826 14.424 1.00 86.44 113 ARG A CA 1
ATOM 835 C C . ARG A 1 113 ? -14.777 -0.962 14.404 1.00 86.44 113 ARG A C 1
ATOM 837 O O . ARG A 1 113 ? -13.933 -1.182 13.549 1.00 86.44 113 ARG A O 1
ATOM 844 N N . LEU A 1 114 ? -14.626 -0.027 15.341 1.00 85.44 114 LEU A N 1
ATOM 845 C CA . LEU A 1 114 ? -13.464 0.858 15.434 1.00 85.44 114 LEU A CA 1
ATOM 846 C C . LEU A 1 114 ? -12.176 0.091 15.749 1.00 85.44 114 LEU A C 1
ATOM 848 O O . LEU A 1 114 ? -11.139 0.391 15.175 1.00 85.44 114 LEU A O 1
ATOM 852 N N . GLN A 1 115 ? -12.216 -0.919 16.617 1.00 85.12 115 GLN A N 1
ATOM 853 C CA . GLN A 1 115 ? -11.039 -1.738 16.921 1.00 85.12 115 GLN A CA 1
ATOM 854 C C . GLN A 1 115 ? -10.660 -2.662 15.763 1.00 85.12 115 GLN A C 1
ATOM 856 O O . GLN A 1 115 ? -9.474 -2.817 15.484 1.00 85.12 115 GLN A O 1
ATOM 861 N N . ALA A 1 116 ? -11.645 -3.212 15.049 1.00 76.62 116 ALA A N 1
ATOM 862 C CA . ALA A 1 116 ? -11.417 -3.983 13.831 1.00 76.62 116 ALA A CA 1
ATOM 863 C C . ALA A 1 116 ? -10.881 -3.101 12.688 1.00 76.62 116 ALA A C 1
ATOM 865 O O . ALA A 1 116 ? -9.999 -3.525 11.949 1.00 76.62 116 ALA A O 1
ATOM 866 N N . GLN A 1 117 ? -11.376 -1.864 12.570 1.00 70.69 117 GLN A N 1
ATOM 867 C CA . GLN A 1 117 ? -10.952 -0.880 11.563 1.00 70.69 117 GLN A CA 1
ATOM 868 C C . GLN A 1 117 ? -9.652 -0.154 11.914 1.00 70.69 117 GLN A C 1
ATOM 870 O O . GLN A 1 117 ? -9.033 0.425 11.033 1.00 70.69 117 GLN A O 1
ATOM 875 N N . ASN A 1 118 ? -9.220 -0.195 13.175 1.00 63.56 118 ASN A N 1
ATOM 876 C CA . ASN A 1 118 ? -7.865 0.190 13.566 1.00 63.56 118 ASN A CA 1
ATOM 877 C C . ASN A 1 118 ? -6.835 -0.906 13.228 1.00 63.56 118 ASN A C 1
ATOM 879 O O . ASN A 1 118 ? -5.640 -0.727 13.470 1.00 63.56 118 ASN A O 1
ATOM 883 N N . GLY A 1 119 ? -7.273 -2.034 12.653 1.00 62.69 119 GLY A N 1
ATOM 884 C CA . GLY A 1 119 ? -6.419 -2.839 11.791 1.00 62.69 119 GLY A CA 1
ATOM 885 C C . GLY A 1 119 ? -6.052 -2.040 10.540 1.00 62.69 119 GLY A C 1
ATOM 886 O O . GLY A 1 119 ? -6.793 -1.173 10.108 1.00 62.69 119 GLY A O 1
ATOM 887 N N . VAL A 1 120 ? -4.899 -2.324 9.940 1.00 64.38 120 VAL A N 1
ATOM 888 C CA . VAL A 1 120 ? -4.308 -1.594 8.797 1.00 64.38 120 VAL A CA 1
ATOM 889 C C . VAL A 1 120 ? -5.229 -1.508 7.555 1.00 64.38 120 VAL A C 1
ATOM 891 O O . VAL A 1 120 ? -4.866 -0.868 6.577 1.00 64.38 120 VAL A O 1
ATOM 894 N N . THR A 1 121 ? -6.414 -2.124 7.576 1.00 72.75 121 THR A N 1
ATOM 895 C CA . THR A 1 121 ? -7.338 -2.262 6.449 1.00 72.75 121 THR A CA 1
ATOM 896 C C . THR A 1 121 ? -8.755 -1.769 6.765 1.00 72.75 121 THR A C 1
ATOM 898 O O . THR A 1 121 ? -9.276 -2.025 7.850 1.00 72.75 121 THR A O 1
ATOM 901 N N . ASP A 1 122 ? -9.422 -1.152 5.790 1.00 74.81 122 ASP A N 1
ATOM 902 C CA . ASP A 1 122 ? -10.847 -0.815 5.854 1.00 74.81 122 ASP A CA 1
ATOM 903 C C . ASP A 1 122 ? -11.765 -2.054 5.705 1.00 74.81 122 ASP A C 1
ATOM 905 O O . ASP A 1 122 ? -11.313 -3.200 5.646 1.00 74.81 122 ASP A O 1
ATOM 909 N N . LYS A 1 123 ? -13.088 -1.832 5.631 1.00 67.44 123 LYS A N 1
ATOM 910 C CA . LYS A 1 123 ? -14.090 -2.909 5.479 1.00 67.44 123 LYS A CA 1
ATOM 911 C C . LYS A 1 123 ? -13.965 -3.713 4.177 1.00 67.44 123 LYS A C 1
ATOM 913 O O . LYS A 1 123 ? -14.501 -4.814 4.103 1.00 67.44 123 LYS A O 1
ATOM 918 N N . ASP A 1 124 ? -13.320 -3.142 3.166 1.00 76.88 124 ASP A N 1
ATOM 919 C CA . ASP A 1 124 ? -13.109 -3.749 1.856 1.00 76.88 124 ASP A CA 1
ATOM 920 C C . ASP A 1 124 ? -11.691 -4.351 1.751 1.00 76.88 124 ASP A C 1
ATOM 922 O O . ASP A 1 124 ? -11.331 -4.916 0.720 1.00 76.88 124 ASP A O 1
ATOM 926 N N . GLY A 1 125 ? -10.897 -4.286 2.831 1.00 76.56 125 GLY A N 1
ATOM 927 C CA . GLY A 1 125 ? -9.526 -4.786 2.887 1.00 76.56 125 GLY A CA 1
ATOM 928 C C . GLY A 1 125 ? -8.478 -3.792 2.377 1.00 76.56 125 GLY A C 1
ATOM 929 O O . GLY A 1 125 ? -7.309 -4.161 2.256 1.00 76.56 125 GLY A O 1
ATOM 930 N N . ASN A 1 126 ? -8.858 -2.547 2.075 1.00 82.19 126 ASN A N 1
ATOM 931 C CA . ASN A 1 126 ? -7.938 -1.536 1.563 1.00 82.19 126 ASN A CA 1
ATOM 932 C C . ASN A 1 126 ? -7.070 -0.990 2.688 1.00 82.19 126 ASN A C 1
ATOM 934 O O . ASN A 1 126 ? -7.582 -0.601 3.735 1.00 82.19 126 ASN A O 1
ATOM 938 N N . ILE A 1 127 ? -5.768 -0.870 2.445 1.00 84.81 127 ILE A N 1
ATOM 939 C CA . ILE A 1 127 ? -4.882 -0.144 3.350 1.00 84.81 127 ILE A CA 1
ATOM 940 C C . ILE A 1 127 ? -5.036 1.348 3.074 1.00 84.81 127 ILE A C 1
ATOM 942 O O . ILE A 1 127 ? -4.535 1.844 2.066 1.00 84.81 127 ILE A O 1
ATOM 946 N N . ILE A 1 128 ? -5.740 2.052 3.958 1.00 80.19 128 ILE A N 1
ATOM 947 C CA . ILE A 1 128 ? -5.973 3.492 3.834 1.00 80.19 128 ILE A CA 1
ATOM 948 C C . ILE A 1 128 ? -5.147 4.201 4.911 1.00 80.19 128 ILE A C 1
ATOM 950 O O . ILE A 1 128 ? -5.428 4.025 6.099 1.00 80.19 128 ILE A O 1
ATOM 954 N N . PRO A 1 129 ? -4.118 4.986 4.543 1.00 79.75 129 PRO A N 1
ATOM 955 C CA . PRO A 1 129 ? -3.415 5.810 5.515 1.00 79.75 129 PRO A CA 1
ATOM 956 C C . PRO A 1 129 ? -4.378 6.847 6.105 1.00 79.75 129 PRO A C 1
ATOM 958 O O . PRO A 1 129 ? -5.231 7.388 5.404 1.00 79.75 129 PRO A O 1
ATOM 961 N N . VAL A 1 130 ? -4.238 7.130 7.402 1.00 75.00 130 VAL A N 1
ATOM 962 C CA . VAL A 1 130 ? -5.150 8.038 8.126 1.00 75.00 130 VAL A CA 1
ATOM 963 C C . VAL A 1 130 ? -5.068 9.468 7.579 1.00 75.00 130 VAL A C 1
ATOM 965 O O . VAL A 1 130 ? -6.075 10.169 7.514 1.00 75.00 130 VAL A O 1
ATOM 968 N N . GLU A 1 131 ? -3.875 9.884 7.153 1.00 78.62 131 GLU A N 1
ATOM 969 C CA . GLU A 1 131 ? -3.597 11.196 6.570 1.00 78.62 131 GLU A CA 1
ATOM 970 C C . GLU A 1 131 ? -2.636 11.055 5.380 1.00 78.62 131 GLU A C 1
ATOM 972 O O . GLU A 1 131 ? -1.782 10.160 5.355 1.00 78.62 131 GLU A O 1
ATOM 977 N N . ASN A 1 132 ? -2.765 11.960 4.403 1.00 81.06 132 ASN A N 1
ATOM 978 C CA . ASN A 1 132 ? -1.855 12.032 3.260 1.00 81.06 132 ASN A CA 1
ATOM 979 C C . ASN A 1 132 ? -0.421 12.328 3.732 1.00 81.06 132 ASN A C 1
ATOM 981 O O . ASN A 1 132 ? -0.223 13.190 4.584 1.00 81.06 132 ASN A O 1
ATOM 985 N N . ASP A 1 133 ? 0.563 11.614 3.184 1.00 81.19 133 ASP A N 1
ATOM 986 C CA . ASP A 1 133 ? 1.998 11.741 3.497 1.00 81.19 133 ASP A CA 1
ATOM 987 C C . ASP A 1 133 ? 2.410 11.525 4.973 1.00 81.19 133 ASP A C 1
ATOM 989 O O . ASP A 1 133 ? 3.582 11.679 5.318 1.00 81.19 133 ASP A O 1
ATOM 993 N N . ALA A 1 134 ? 1.491 11.128 5.860 1.00 81.31 134 ALA A N 1
ATOM 994 C CA . ALA A 1 134 ? 1.778 10.968 7.290 1.00 81.31 134 ALA A CA 1
ATOM 995 C C . ALA A 1 134 ? 2.158 9.535 7.697 1.00 81.31 134 ALA A C 1
ATOM 997 O O . ALA A 1 134 ? 2.688 9.310 8.785 1.00 81.31 134 ALA A O 1
ATOM 998 N N . SER A 1 135 ? 1.848 8.547 6.855 1.00 83.69 135 SER A N 1
ATOM 999 C CA . SER A 1 135 ? 2.006 7.123 7.170 1.00 83.69 135 SER A CA 1
ATOM 1000 C C . SER A 1 135 ? 2.960 6.437 6.198 1.00 83.69 135 SER A C 1
ATOM 1002 O O . SER A 1 135 ? 2.916 6.679 4.995 1.00 83.69 135 SER A O 1
ATOM 1004 N N . THR A 1 136 ? 3.794 5.531 6.710 1.00 84.88 136 THR A N 1
ATOM 1005 C CA . THR A 1 136 ? 4.670 4.684 5.893 1.00 84.88 136 THR A CA 1
ATOM 1006 C C . THR A 1 136 ? 4.184 3.238 5.907 1.00 84.88 136 THR A C 1
ATOM 1008 O O . THR A 1 136 ? 3.800 2.702 6.946 1.00 84.88 136 THR A O 1
ATOM 1011 N N . LEU A 1 137 ? 4.251 2.558 4.760 1.00 86.12 137 LEU A N 1
ATOM 1012 C CA . LEU A 1 137 ? 3.977 1.120 4.654 1.00 86.12 137 LEU A CA 1
ATOM 1013 C C . LEU A 1 137 ? 5.195 0.295 5.109 1.00 86.12 137 LEU A C 1
ATOM 1015 O O . LEU A 1 137 ? 5.811 -0.429 4.328 1.00 86.12 137 LEU A O 1
ATOM 1019 N N . GLY A 1 138 ? 5.550 0.423 6.389 1.00 85.88 138 GLY A N 1
ATOM 1020 C CA . GLY A 1 138 ? 6.694 -0.241 7.022 1.00 85.88 138 GLY A CA 1
ATOM 1021 C C . GLY A 1 138 ? 7.785 0.725 7.490 1.00 85.88 138 GLY A C 1
ATOM 1022 O O . GLY A 1 138 ? 7.643 1.946 7.422 1.00 85.88 138 GLY A O 1
ATOM 1023 N N . THR A 1 139 ? 8.888 0.167 7.990 1.00 89.75 139 THR A N 1
ATOM 1024 C CA . THR A 1 139 ? 10.063 0.908 8.481 1.00 89.75 139 THR A CA 1
ATOM 1025 C C . THR A 1 139 ? 11.359 0.249 8.002 1.00 89.75 139 THR A C 1
ATOM 1027 O O . THR A 1 139 ? 11.350 -0.823 7.399 1.00 89.75 139 THR A O 1
ATOM 1030 N N . ASN A 1 140 ? 12.519 0.846 8.296 1.00 90.06 140 ASN A N 1
ATOM 1031 C CA . ASN A 1 140 ? 13.807 0.232 7.957 1.00 90.06 140 ASN A CA 1
ATOM 1032 C C . ASN A 1 140 ? 14.067 -1.105 8.668 1.00 90.06 140 ASN A C 1
ATOM 1034 O O . ASN A 1 140 ? 14.787 -1.937 8.121 1.00 90.06 140 ASN A O 1
ATOM 1038 N N . THR A 1 141 ? 13.486 -1.318 9.849 1.00 92.25 141 THR A N 1
ATOM 1039 C CA . THR A 1 141 ? 13.625 -2.556 10.632 1.00 92.25 141 THR A CA 1
ATOM 1040 C C . THR A 1 141 ? 12.459 -3.523 10.424 1.00 92.25 141 THR A C 1
ATOM 1042 O O . THR A 1 141 ? 12.597 -4.707 10.716 1.00 92.25 141 THR A O 1
ATOM 1045 N N . GLN A 1 142 ? 11.328 -3.044 9.897 1.00 87.50 142 GLN A N 1
ATOM 1046 C CA . GLN A 1 142 ? 10.119 -3.824 9.633 1.00 87.50 142 GLN A CA 1
ATOM 1047 C C . GLN A 1 142 ? 9.672 -3.599 8.190 1.00 87.50 142 GLN A C 1
ATOM 1049 O O . GLN A 1 142 ? 8.826 -2.753 7.897 1.00 87.50 142 GLN A O 1
ATOM 1054 N N . ARG A 1 143 ? 10.291 -4.353 7.281 1.00 90.56 143 ARG A N 1
ATOM 1055 C CA . ARG A 1 143 ? 10.005 -4.307 5.847 1.00 90.56 143 ARG A CA 1
ATOM 1056 C C . ARG A 1 143 ? 9.099 -5.463 5.459 1.00 90.56 143 ARG A C 1
ATOM 1058 O O . ARG A 1 143 ? 9.247 -6.571 5.977 1.00 90.56 143 ARG A O 1
ATOM 1065 N N . TRP A 1 144 ? 8.216 -5.216 4.500 1.00 87.06 144 TRP A N 1
ATOM 1066 C CA . TRP A 1 144 ? 7.525 -6.290 3.802 1.00 87.06 144 TRP A CA 1
ATOM 1067 C C . TRP A 1 144 ? 8.566 -7.123 3.067 1.00 87.06 144 TRP A C 1
ATOM 1069 O O . TRP A 1 144 ? 9.343 -6.593 2.274 1.00 87.06 144 TRP A O 1
ATOM 1079 N N . LYS A 1 145 ? 8.620 -8.416 3.384 1.00 92.06 145 LYS A N 1
ATOM 1080 C CA . LYS A 1 145 ? 9.541 -9.334 2.714 1.00 92.06 145 LYS A CA 1
ATOM 1081 C C . LYS A 1 145 ? 9.151 -9.498 1.246 1.00 92.06 145 LYS A C 1
ATOM 1083 O O . LYS A 1 145 ? 10.010 -9.406 0.381 1.00 92.06 145 LYS A O 1
ATOM 1088 N N . ASP A 1 146 ? 7.858 -9.700 1.008 1.00 91.81 146 ASP A N 1
ATOM 1089 C CA . ASP A 1 146 ? 7.272 -9.926 -0.305 1.00 91.81 146 ASP A CA 1
ATOM 1090 C C . ASP A 1 146 ? 5.959 -9.131 -0.405 1.00 91.81 146 ASP A C 1
ATOM 1092 O O . ASP A 1 146 ? 5.189 -9.082 0.559 1.00 91.81 146 ASP A O 1
ATOM 1096 N N . VAL A 1 147 ? 5.698 -8.522 -1.564 1.00 88.38 147 VAL A N 1
ATOM 1097 C CA . VAL A 1 147 ? 4.429 -7.847 -1.882 1.00 88.38 147 VAL A CA 1
ATOM 1098 C C . VAL A 1 147 ? 3.852 -8.506 -3.129 1.00 88.38 147 VAL A C 1
ATOM 1100 O O . VAL A 1 147 ? 4.457 -8.454 -4.198 1.00 88.38 147 VAL A O 1
ATOM 1103 N N . TYR A 1 148 ? 2.682 -9.125 -2.989 1.00 85.44 148 TYR A N 1
ATOM 1104 C CA . TYR A 1 148 ? 1.946 -9.716 -4.103 1.00 85.44 148 TYR A CA 1
ATOM 1105 C C . TYR A 1 148 ? 0.773 -8.805 -4.440 1.00 85.44 148 TYR A C 1
ATOM 1107 O O . TYR A 1 148 ? -0.196 -8.730 -3.686 1.00 85.44 148 TYR A O 1
ATOM 1115 N N . VAL A 1 149 ? 0.877 -8.092 -5.558 1.00 86.00 149 VAL A N 1
ATOM 1116 C CA . VAL A 1 149 ? -0.205 -7.248 -6.071 1.00 86.00 149 VAL A CA 1
ATOM 1117 C C . VAL A 1 149 ? -1.112 -8.065 -6.986 1.00 86.00 149 VAL A C 1
ATOM 1119 O O . VAL A 1 149 ? -0.649 -8.935 -7.727 1.00 86.00 149 VAL A O 1
ATOM 1122 N N . GLY A 1 150 ? -2.419 -7.817 -6.898 1.00 79.38 150 GLY A N 1
ATOM 1123 C CA . GLY A 1 150 ? -3.407 -8.466 -7.753 1.00 79.38 150 GLY A CA 1
ATOM 1124 C C . GLY A 1 150 ? -3.233 -8.110 -9.238 1.00 79.38 150 GLY A C 1
ATOM 1125 O O . GLY A 1 150 ? -2.501 -7.180 -9.582 1.00 79.38 150 GLY A O 1
ATOM 1126 N N . PRO A 1 151 ? -3.905 -8.844 -10.140 1.00 66.38 151 PRO A N 1
ATOM 1127 C CA . PRO A 1 151 ? -3.839 -8.585 -11.573 1.00 66.38 151 PRO A CA 1
ATOM 1128 C C . PRO A 1 151 ? -4.504 -7.245 -11.913 1.00 66.38 151 PRO A C 1
ATOM 1130 O O . PRO A 1 151 ? -5.724 -7.144 -11.877 1.00 66.38 151 PRO A O 1
ATOM 1133 N N . ALA A 1 152 ? -3.693 -6.232 -12.223 1.00 80.62 152 ALA A N 1
ATOM 1134 C CA . ALA A 1 152 ? -4.057 -5.002 -12.934 1.00 80.62 152 ALA A CA 1
ATOM 1135 C C . ALA A 1 152 ? -2.808 -4.115 -13.038 1.00 80.62 152 ALA A C 1
ATOM 1137 O O . ALA A 1 152 ? -2.092 -4.148 -14.040 1.00 80.62 152 ALA A O 1
ATOM 1138 N N . SER A 1 153 ? -2.519 -3.373 -11.973 1.00 89.69 153 SER A N 1
ATOM 1139 C CA . SER A 1 153 ? -1.534 -2.298 -11.981 1.00 89.69 153 SER A CA 1
ATOM 1140 C C . SER A 1 153 ? -1.166 -1.863 -10.562 1.00 89.69 153 SER A C 1
ATOM 1142 O O . SER A 1 153 ? -1.972 -1.929 -9.636 1.00 89.69 153 SER A O 1
ATOM 1144 N N . PHE A 1 154 ? 0.068 -1.399 -10.402 1.00 91.56 154 PHE A N 1
ATOM 1145 C CA . PHE A 1 154 ? 0.536 -0.609 -9.272 1.00 91.56 154 PHE A CA 1
ATOM 1146 C C . PHE A 1 154 ? 0.578 0.854 -9.699 1.00 91.56 154 PHE A C 1
ATOM 1148 O O . PHE A 1 154 ? 1.208 1.156 -10.708 1.00 91.56 154 PHE A O 1
ATOM 1155 N N . HIS A 1 155 ? -0.083 1.733 -8.953 1.00 90.81 155 HIS A N 1
ATOM 1156 C CA . HIS A 1 155 ? -0.214 3.151 -9.274 1.00 90.81 155 HIS A CA 1
ATOM 1157 C C . HIS A 1 155 ? 0.595 4.009 -8.292 1.00 90.81 155 HIS A C 1
ATOM 1159 O O . HIS A 1 155 ? 0.625 3.723 -7.094 1.00 90.81 155 HIS A O 1
ATOM 1165 N N . ILE A 1 156 ? 1.260 5.047 -8.796 1.00 91.25 156 ILE A N 1
ATOM 1166 C CA . ILE A 1 156 ? 2.105 5.975 -8.037 1.00 91.25 156 ILE A CA 1
ATOM 1167 C C . ILE A 1 156 ? 1.753 7.396 -8.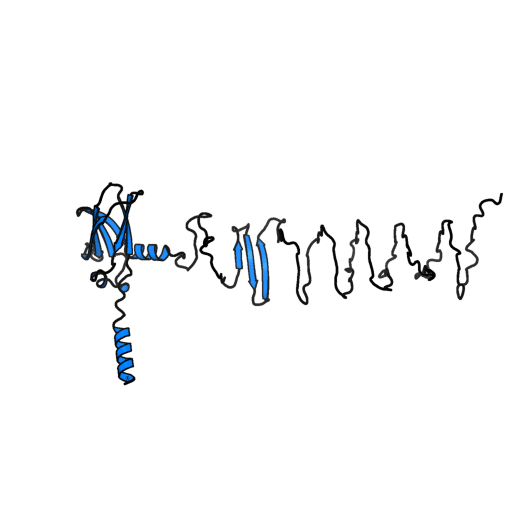467 1.00 91.25 156 ILE A C 1
ATOM 1169 O O . ILE A 1 156 ? 1.956 7.744 -9.625 1.00 91.25 156 ILE A O 1
ATOM 1173 N N . GLY A 1 157 ? 1.301 8.232 -7.538 1.00 88.44 157 GLY A N 1
ATOM 1174 C CA . GLY A 1 157 ? 0.949 9.625 -7.818 1.00 88.44 157 GLY A CA 1
ATOM 1175 C C . GLY A 1 157 ? -0.519 9.910 -7.531 1.00 88.44 157 GLY A C 1
ATOM 1176 O O . GLY A 1 157 ? -1.125 9.262 -6.676 1.00 88.44 157 GLY A O 1
ATOM 1177 N N . ALA A 1 158 ? -1.072 10.904 -8.218 1.00 86.12 158 ALA A N 1
ATOM 1178 C CA . ALA A 1 158 ? -2.458 11.332 -8.066 1.00 86.12 158 ALA A CA 1
ATOM 1179 C C . ALA A 1 158 ? -3.174 11.297 -9.425 1.00 86.12 158 ALA A C 1
ATOM 1181 O O . ALA A 1 158 ? -2.513 11.385 -10.457 1.00 86.12 158 ALA A O 1
ATOM 1182 N N . PRO A 1 159 ? -4.517 11.218 -9.466 1.00 84.94 159 PRO A N 1
ATOM 1183 C CA . PRO A 1 159 ? -5.248 11.240 -10.731 1.00 84.94 159 PRO A CA 1
ATOM 1184 C C . PRO A 1 159 ? -4.850 12.435 -11.619 1.00 84.94 159 PRO A C 1
ATOM 1186 O O . PRO A 1 159 ? -4.961 13.585 -11.191 1.00 84.94 159 PRO A O 1
ATOM 1189 N N . GLY A 1 160 ? -4.406 12.159 -12.852 1.00 84.69 160 GLY A N 1
ATOM 1190 C CA . GLY A 1 160 ? -3.919 13.154 -13.821 1.00 84.69 160 GLY A CA 1
ATOM 1191 C C . GLY A 1 160 ? -2.411 13.450 -13.778 1.00 84.69 160 GLY A C 1
ATOM 1192 O O . GLY A 1 160 ? -1.927 14.188 -14.637 1.00 84.69 160 GLY A O 1
ATOM 1193 N N . ASP A 1 161 ? -1.692 12.892 -12.802 1.00 84.75 161 ASP A N 1
ATOM 1194 C CA . ASP A 1 161 ? -0.227 12.852 -12.700 1.00 84.75 161 ASP A CA 1
ATOM 1195 C C . ASP A 1 161 ? 0.170 11.535 -12.007 1.00 84.75 161 ASP A C 1
ATOM 1197 O O . ASP A 1 161 ? 0.566 11.491 -10.836 1.00 84.75 161 ASP A O 1
ATOM 1201 N N . GLU A 1 162 ? -0.073 10.425 -12.705 1.00 88.50 162 GLU A N 1
ATOM 1202 C CA . GLU A 1 162 ? 0.033 9.075 -12.151 1.00 88.50 162 GLU A CA 1
ATOM 1203 C C . GLU A 1 162 ? 0.960 8.206 -12.999 1.00 88.50 162 GLU A C 1
ATOM 1205 O O . GLU A 1 162 ? 0.782 8.078 -14.202 1.00 88.50 162 GLU A O 1
ATOM 1210 N N . ALA A 1 163 ? 1.928 7.534 -12.388 1.00 90.00 163 ALA A N 1
ATOM 1211 C CA . ALA A 1 163 ? 2.655 6.442 -13.022 1.00 90.00 163 ALA A CA 1
ATOM 1212 C C . ALA A 1 163 ? 2.003 5.099 -12.684 1.00 90.00 163 ALA A C 1
ATOM 1214 O O . ALA A 1 163 ? 1.610 4.864 -11.543 1.00 90.00 163 ALA A O 1
ATOM 1215 N N . SER A 1 164 ? 1.937 4.186 -13.654 1.00 91.31 164 SER A N 1
ATOM 1216 C CA . SER A 1 164 ? 1.433 2.831 -13.455 1.00 91.31 164 SER A CA 1
ATOM 1217 C C . SER A 1 164 ? 2.433 1.766 -13.912 1.00 91.31 164 SER A C 1
ATOM 1219 O O . SER A 1 164 ? 3.088 1.900 -14.947 1.00 91.31 164 SER A O 1
ATOM 1221 N N . ILE A 1 165 ? 2.545 0.685 -13.140 1.00 92.31 165 ILE A N 1
ATOM 1222 C CA . ILE A 1 165 ? 3.276 -0.536 -13.495 1.00 92.31 165 ILE A CA 1
ATOM 1223 C C . ILE A 1 165 ? 2.252 -1.662 -13.589 1.00 92.31 165 ILE A C 1
ATOM 1225 O O . ILE A 1 165 ? 1.663 -2.045 -12.583 1.00 92.31 165 ILE A O 1
ATOM 1229 N N . SER A 1 166 ? 2.033 -2.210 -14.779 1.00 92.06 166 SER A N 1
ATOM 1230 C CA . SER A 1 166 ? 1.022 -3.241 -15.033 1.00 92.06 166 SER A CA 1
ATOM 1231 C C . SER A 1 166 ? 1.627 -4.490 -15.657 1.00 92.06 166 SER A C 1
ATOM 1233 O O . SER A 1 166 ? 2.599 -4.421 -16.407 1.00 92.06 166 SER A O 1
ATOM 1235 N N . TYR A 1 167 ? 1.041 -5.650 -15.360 1.00 90.94 167 TYR A N 1
ATOM 1236 C CA . TYR A 1 167 ? 1.414 -6.911 -15.994 1.00 90.94 167 TYR A CA 1
ATOM 1237 C C . TYR A 1 167 ? 0.186 -7.589 -16.592 1.00 90.94 167 TYR A C 1
ATOM 1239 O O . TYR A 1 167 ? -0.743 -7.967 -15.878 1.00 90.94 167 TYR A O 1
ATOM 1247 N N . THR A 1 168 ? 0.194 -7.768 -17.912 1.00 88.12 168 THR A N 1
ATOM 1248 C CA . THR A 1 168 ? -0.887 -8.451 -18.630 1.00 88.12 168 THR A CA 1
ATOM 1249 C C . THR A 1 168 ? -0.475 -9.885 -18.928 1.00 88.12 168 THR A C 1
ATOM 1251 O O . THR A 1 168 ? 0.370 -10.126 -19.787 1.00 88.12 168 THR A O 1
ATOM 1254 N N . THR A 1 169 ? -1.097 -10.853 -18.253 1.00 88.62 169 THR A N 1
ATOM 1255 C CA . THR A 1 169 ? -0.800 -12.290 -18.419 1.00 88.62 169 THR A CA 1
ATOM 1256 C C . THR A 1 169 ? -1.156 -12.818 -19.810 1.00 88.62 169 THR A C 1
ATOM 1258 O O . THR A 1 169 ? -0.491 -13.717 -20.311 1.00 88.62 169 THR A O 1
ATOM 1261 N N . GLY A 1 170 ? -2.164 -12.243 -20.475 1.00 89.50 170 GLY A N 1
ATOM 1262 C CA . GLY A 1 170 ? -2.551 -12.644 -21.833 1.00 89.50 170 GLY A CA 1
ATOM 1263 C C . GLY A 1 170 ? -1.453 -12.405 -22.876 1.00 89.50 170 GLY A C 1
ATOM 1264 O O . GLY A 1 170 ? -1.293 -13.204 -23.794 1.00 89.50 170 GLY A O 1
ATOM 1265 N N . THR A 1 171 ? -0.671 -11.335 -22.717 1.00 86.75 171 THR A N 1
ATOM 1266 C CA . THR A 1 171 ? 0.437 -10.969 -23.617 1.00 86.75 171 THR A CA 1
ATOM 1267 C C . THR A 1 171 ? 1.813 -11.153 -22.970 1.00 86.75 171 THR A C 1
ATOM 1269 O O . THR A 1 171 ? 2.830 -10.881 -23.606 1.00 86.75 171 THR A O 1
ATOM 1272 N N . ASN A 1 172 ? 1.858 -11.596 -21.707 1.00 87.50 172 ASN A N 1
ATOM 1273 C CA . ASN A 1 172 ? 3.049 -11.650 -20.854 1.00 87.50 172 ASN A CA 1
ATOM 1274 C C . ASN A 1 172 ? 3.868 -10.350 -20.881 1.00 87.50 172 ASN A C 1
ATOM 1276 O O . ASN A 1 172 ? 5.097 -10.374 -20.940 1.00 87.50 172 ASN A O 1
ATOM 1280 N N . THR A 1 173 ? 3.183 -9.206 -20.878 1.00 85.94 173 THR A N 1
ATOM 1281 C CA . THR A 1 173 ? 3.813 -7.889 -21.032 1.00 85.94 173 THR A CA 1
ATOM 1282 C C . THR A 1 173 ? 3.817 -7.140 -19.709 1.00 85.94 173 THR A C 1
ATOM 1284 O O . THR A 1 173 ? 2.757 -6.937 -19.116 1.00 85.94 173 THR A O 1
ATOM 1287 N N . LEU A 1 174 ? 5.005 -6.705 -19.282 1.00 89.19 174 LEU A N 1
ATOM 1288 C CA . LEU A 1 174 ? 5.174 -5.669 -18.267 1.00 89.19 174 LEU A CA 1
ATOM 1289 C C . LEU A 1 174 ? 5.106 -4.309 -18.961 1.00 89.19 174 LEU A C 1
ATOM 1291 O O . LEU A 1 174 ? 5.880 -4.053 -19.882 1.00 89.19 174 LEU A O 1
ATOM 1295 N N . ASN A 1 175 ? 4.196 -3.457 -18.519 1.00 87.38 175 ASN A N 1
ATOM 1296 C CA . ASN A 1 175 ? 4.016 -2.120 -19.051 1.00 87.38 175 ASN A CA 1
ATOM 1297 C C . ASN A 1 175 ? 4.254 -1.097 -17.937 1.00 87.38 175 ASN A C 1
ATOM 1299 O O . ASN A 1 175 ? 3.712 -1.231 -16.840 1.00 87.38 175 ASN A O 1
ATOM 1303 N N . VAL A 1 176 ? 5.083 -0.099 -18.226 1.00 89.75 176 VAL A N 1
ATOM 1304 C CA . VAL A 1 176 ? 5.354 1.034 -17.339 1.00 89.75 176 VAL A CA 1
ATOM 1305 C C . VAL A 1 176 ? 4.873 2.265 -18.078 1.00 89.75 176 VAL A C 1
ATOM 1307 O O . VAL A 1 176 ? 5.402 2.587 -19.140 1.00 89.75 176 VAL A O 1
ATOM 1310 N N . THR A 1 177 ? 3.846 2.914 -17.547 1.00 85.06 177 THR A N 1
ATOM 1311 C CA . THR A 1 177 ? 3.254 4.107 -18.149 1.00 85.06 177 THR A CA 1
ATOM 1312 C C . THR A 1 177 ? 3.309 5.252 -17.167 1.00 85.06 177 THR A C 1
ATOM 1314 O O . THR A 1 177 ? 3.196 5.050 -15.961 1.00 85.06 177 THR A O 1
ATOM 1317 N N . SER A 1 178 ? 3.405 6.461 -17.684 1.00 85.38 178 SER A N 1
ATOM 1318 C CA . SER A 1 178 ? 3.056 7.671 -16.963 1.00 85.38 178 SER A CA 1
ATOM 1319 C C . SER A 1 178 ? 1.817 8.256 -17.641 1.00 85.38 178 SER A C 1
ATOM 1321 O O . SER A 1 178 ? 1.782 8.461 -18.853 1.00 85.38 178 SER A O 1
ATOM 1323 N N . ASP A 1 179 ? 0.752 8.451 -16.873 1.00 72.06 179 ASP A N 1
ATOM 1324 C CA . ASP A 1 179 ? -0.389 9.283 -17.233 1.00 72.06 179 ASP A CA 1
ATOM 1325 C C . ASP A 1 179 ? 0.051 10.739 -17.114 1.00 72.06 179 ASP A C 1
ATOM 1327 O O . ASP A 1 179 ? -0.293 11.462 -16.183 1.00 72.06 179 ASP A O 1
ATOM 1331 N N . VAL A 1 180 ? 0.913 11.153 -18.036 1.00 62.06 180 VAL A N 1
ATOM 1332 C CA . VAL A 1 180 ? 1.203 12.561 -18.230 1.00 62.06 180 VAL A CA 1
ATOM 1333 C C . VAL A 1 180 ? 0.506 13.004 -19.499 1.00 62.06 180 VAL A C 1
ATOM 1335 O O . VAL A 1 180 ? 0.950 12.786 -20.622 1.00 62.06 180 VAL A O 1
ATOM 1338 N N . THR A 1 181 ? -0.549 13.783 -19.293 1.00 63.91 181 THR A N 1
ATOM 1339 C CA . THR A 1 181 ? -1.048 14.757 -20.275 1.00 63.91 181 THR A CA 1
ATOM 1340 C C . THR A 1 181 ? 0.020 15.796 -20.673 1.00 63.91 181 THR A C 1
ATOM 1342 O O . THR A 1 181 ? -0.207 16.619 -21.560 1.00 63.91 181 THR A O 1
ATOM 1345 N N . ASN A 1 182 ? 1.197 15.759 -20.036 1.00 55.91 182 ASN A N 1
ATOM 1346 C CA . ASN A 1 182 ? 2.333 16.641 -20.240 1.00 55.91 182 ASN A CA 1
ATOM 1347 C C . ASN A 1 182 ? 3.445 15.918 -21.026 1.00 55.91 182 ASN A C 1
ATOM 1349 O O . ASN A 1 182 ? 3.984 14.904 -20.600 1.00 55.91 182 ASN A O 1
ATOM 1353 N N . THR A 1 183 ? 3.819 16.455 -22.181 1.00 57.16 183 THR A N 1
ATOM 1354 C CA . THR A 1 183 ? 4.598 15.807 -23.256 1.00 57.16 183 THR A CA 1
ATOM 1355 C C . THR A 1 183 ? 6.076 15.488 -22.947 1.00 57.16 183 THR A C 1
ATOM 1357 O O . THR A 1 183 ? 6.882 15.409 -23.873 1.00 57.16 183 THR A O 1
ATOM 1360 N N . THR A 1 184 ? 6.483 15.377 -21.677 1.00 57.50 184 THR A N 1
ATOM 1361 C CA . THR A 1 184 ? 7.906 15.471 -21.292 1.00 57.50 184 THR A CA 1
ATOM 1362 C C . THR A 1 184 ? 8.386 14.470 -20.230 1.00 57.50 184 THR A C 1
ATOM 1364 O O . THR A 1 184 ? 9.342 14.768 -19.515 1.00 57.50 184 THR A O 1
ATOM 1367 N N . GLY A 1 185 ? 7.805 13.267 -20.130 1.00 55.72 185 GLY A N 1
ATOM 1368 C CA . GLY A 1 185 ? 8.369 12.245 -19.237 1.00 55.72 185 GLY A CA 1
ATOM 1369 C C . GLY A 1 185 ? 7.752 10.852 -19.334 1.00 55.72 185 GLY A C 1
ATOM 1370 O O . GLY A 1 185 ? 6.838 10.549 -18.577 1.00 55.72 185 GLY A O 1
ATOM 1371 N N . ASP A 1 186 ? 8.311 9.982 -20.182 1.00 66.44 186 ASP A N 1
ATOM 1372 C CA . ASP A 1 186 ? 7.842 8.589 -20.298 1.00 66.44 186 ASP A CA 1
ATOM 1373 C C . ASP A 1 186 ? 8.585 7.654 -19.327 1.00 66.44 186 ASP A C 1
ATOM 1375 O O . ASP A 1 186 ? 7.982 6.971 -18.506 1.00 66.44 186 ASP A O 1
ATOM 1379 N N . LEU A 1 187 ? 9.920 7.631 -19.376 1.00 75.62 187 LEU A N 1
ATOM 1380 C CA . LEU A 1 187 ? 10.740 6.779 -18.512 1.00 75.62 187 LEU A CA 1
ATOM 1381 C C . LEU A 1 187 ? 12.172 7.313 -18.458 1.00 75.62 187 LEU A C 1
ATOM 1383 O O . LEU A 1 187 ? 12.884 7.296 -19.460 1.00 75.62 187 LEU A O 1
ATOM 1387 N N . THR A 1 188 ? 12.623 7.753 -17.282 1.00 74.38 188 THR A N 1
ATOM 1388 C CA . THR A 1 188 ? 14.039 8.085 -17.059 1.00 74.38 188 THR A CA 1
ATOM 1389 C C . THR A 1 188 ? 14.705 6.973 -16.259 1.00 74.38 188 THR A C 1
ATOM 1391 O O . THR A 1 188 ? 14.436 6.810 -15.071 1.00 74.38 188 THR A O 1
ATOM 1394 N N . VAL A 1 189 ? 15.619 6.229 -16.884 1.00 76.06 189 VAL A N 1
ATOM 1395 C CA . VAL A 1 189 ? 16.481 5.264 -16.181 1.00 76.06 189 VAL A CA 1
ATOM 1396 C C . VAL A 1 189 ? 17.734 5.999 -15.695 1.00 76.06 189 VAL A C 1
ATOM 1398 O O . VAL A 1 189 ? 18.777 5.998 -16.345 1.00 76.06 189 VAL A O 1
ATOM 1401 N N . GLY A 1 190 ? 17.606 6.712 -14.575 1.00 69.25 190 GLY A N 1
ATOM 1402 C CA . GLY A 1 190 ? 18.685 7.512 -13.991 1.00 69.25 190 GLY A CA 1
ATOM 1403 C C . GLY A 1 190 ? 19.688 6.678 -13.187 1.00 69.25 190 GLY A C 1
ATOM 1404 O O . GLY A 1 190 ? 19.307 5.773 -12.451 1.00 69.25 190 GLY A O 1
ATOM 1405 N N . GLY A 1 191 ? 20.981 6.994 -13.301 1.00 66.69 191 GLY A N 1
ATOM 1406 C CA . GLY A 1 191 ? 22.043 6.426 -12.453 1.00 66.69 191 GLY A CA 1
ATOM 1407 C C . GLY A 1 191 ? 22.501 5.004 -12.800 1.00 66.69 191 GLY A C 1
ATOM 1408 O O . GLY A 1 191 ? 23.469 4.524 -12.211 1.00 66.69 191 GLY A O 1
ATOM 1409 N N . ALA A 1 192 ? 21.864 4.336 -13.763 1.00 62.47 192 ALA A N 1
ATOM 1410 C CA . ALA A 1 192 ? 22.362 3.072 -14.290 1.00 62.47 192 ALA A CA 1
ATOM 1411 C C . ALA A 1 192 ? 23.570 3.320 -15.206 1.00 62.47 192 ALA A C 1
ATOM 1413 O O . ALA A 1 192 ? 23.554 4.218 -16.046 1.00 62.47 192 ALA A O 1
ATOM 1414 N N . THR A 1 193 ? 24.620 2.509 -15.071 1.00 67.50 193 THR A N 1
ATOM 1415 C CA . THR A 1 193 ? 25.761 2.536 -15.999 1.00 67.50 193 THR A CA 1
ATOM 1416 C C . THR A 1 193 ? 25.373 2.054 -17.396 1.00 67.50 193 THR A C 1
ATOM 1418 O O . THR A 1 193 ? 25.990 2.485 -18.365 1.00 67.50 193 THR A O 1
ATOM 1421 N N . ASN A 1 194 ? 24.341 1.205 -17.500 1.00 72.19 194 ASN A N 1
ATOM 1422 C CA . ASN A 1 194 ? 23.876 0.586 -18.738 1.00 72.19 194 ASN A CA 1
ATOM 1423 C C . ASN A 1 194 ? 22.335 0.526 -18.787 1.00 72.19 194 ASN A C 1
ATOM 1425 O O . ASN A 1 194 ? 21.699 0.185 -17.791 1.00 72.19 194 ASN A O 1
ATOM 1429 N N . PHE A 1 195 ? 21.751 0.773 -19.964 1.00 77.12 195 PHE A N 1
ATOM 1430 C CA . PHE A 1 195 ? 20.397 0.339 -20.329 1.00 77.12 195 PHE A CA 1
ATOM 1431 C C . PHE A 1 195 ? 20.535 -0.833 -21.303 1.00 77.12 195 PHE A C 1
ATOM 1433 O O . PHE A 1 195 ? 21.106 -0.672 -22.382 1.00 77.12 195 PHE A O 1
ATOM 1440 N N . GLU A 1 196 ? 20.064 -2.016 -20.913 1.00 76.50 196 GLU A N 1
ATOM 1441 C CA . GLU A 1 196 ? 20.190 -3.238 -21.709 1.00 76.50 196 GLU A CA 1
ATOM 1442 C C . GLU A 1 196 ? 18.803 -3.792 -22.044 1.00 76.50 196 GLU A C 1
ATOM 1444 O O . GLU A 1 196 ? 18.034 -4.157 -21.157 1.00 76.50 196 GLU A O 1
ATOM 1449 N N . VAL A 1 197 ? 18.492 -3.891 -23.338 1.00 77.94 197 VAL A N 1
ATOM 1450 C CA . VAL A 1 197 ? 17.327 -4.638 -23.829 1.00 77.94 197 VAL A CA 1
ATOM 1451 C C . VAL A 1 197 ? 17.798 -6.056 -24.149 1.00 77.94 197 VAL A C 1
ATOM 1453 O O . VAL A 1 197 ? 18.143 -6.371 -25.286 1.00 77.94 197 VAL A O 1
ATOM 1456 N N . ASN A 1 198 ? 17.874 -6.906 -23.122 1.00 64.94 198 ASN A N 1
ATOM 1457 C CA . ASN A 1 198 ? 18.293 -8.300 -23.263 1.00 64.94 198 ASN A CA 1
ATOM 1458 C C . ASN A 1 198 ? 17.076 -9.196 -23.508 1.00 64.94 198 ASN A C 1
ATOM 1460 O O . ASN A 1 198 ? 16.445 -9.705 -22.583 1.00 64.94 198 ASN A O 1
ATOM 1464 N N . GLY A 1 199 ? 16.713 -9.354 -24.775 1.00 62.78 199 GLY A N 1
ATOM 1465 C CA . GLY A 1 199 ? 15.775 -10.382 -25.196 1.00 62.78 199 GLY A CA 1
ATOM 1466 C C . GLY A 1 199 ? 16.397 -11.181 -26.324 1.00 62.78 199 GLY A C 1
ATOM 1467 O O . GLY A 1 199 ? 17.001 -10.588 -27.214 1.00 62.78 199 GLY A O 1
ATOM 1468 N N . ASN A 1 200 ? 16.185 -12.502 -26.343 1.00 63.94 200 ASN A N 1
ATOM 1469 C CA . ASN A 1 200 ? 16.608 -13.360 -27.462 1.00 63.94 200 ASN A CA 1
ATOM 1470 C C . ASN A 1 200 ? 16.151 -12.805 -28.832 1.00 63.94 200 ASN A C 1
ATOM 1472 O O . ASN A 1 200 ? 16.813 -13.056 -29.833 1.00 63.94 200 ASN A O 1
ATOM 1476 N N . ASN A 1 201 ? 15.081 -11.991 -28.845 1.00 65.69 201 ASN A N 1
ATOM 1477 C CA . ASN A 1 201 ? 14.560 -11.238 -29.990 1.00 65.69 201 ASN A CA 1
ATOM 1478 C C . ASN A 1 201 ? 14.193 -9.774 -29.619 1.00 65.69 201 ASN A C 1
ATOM 1480 O O . ASN A 1 201 ? 13.198 -9.239 -30.111 1.00 65.69 201 ASN A O 1
ATOM 1484 N N . GLY A 1 202 ? 14.904 -9.142 -28.680 1.00 63.50 202 GLY A N 1
ATOM 1485 C CA . GLY A 1 202 ? 14.553 -7.808 -28.178 1.00 63.50 202 GLY A CA 1
ATOM 1486 C C . GLY A 1 202 ? 14.793 -6.710 -29.217 1.00 63.50 202 GLY A C 1
ATOM 1487 O O . GLY A 1 202 ? 15.919 -6.252 -29.379 1.00 63.50 202 GLY A O 1
ATOM 1488 N N . ASN A 1 203 ? 13.744 -6.259 -29.905 1.00 69.19 203 ASN A N 1
ATOM 1489 C CA . ASN A 1 203 ? 13.821 -5.076 -30.761 1.00 69.19 203 ASN A CA 1
ATOM 1490 C C . ASN A 1 203 ? 13.619 -3.809 -29.919 1.00 69.19 203 ASN A C 1
ATOM 1492 O O . ASN A 1 203 ? 12.602 -3.679 -29.239 1.00 69.19 203 ASN A O 1
ATOM 1496 N N . LEU A 1 204 ? 14.532 -2.839 -30.026 1.00 79.38 204 LEU A N 1
ATOM 1497 C CA . LEU A 1 204 ? 14.265 -1.471 -29.581 1.00 79.38 204 LEU A CA 1
ATOM 1498 C C . LEU A 1 204 ? 13.475 -0.754 -30.681 1.00 79.38 204 LEU A C 1
ATOM 1500 O O . LEU A 1 204 ? 14.026 -0.415 -31.726 1.00 79.38 204 LEU A O 1
ATOM 1504 N N . THR A 1 205 ? 12.182 -0.545 -30.447 1.00 73.25 205 THR A N 1
ATOM 1505 C CA . THR A 1 205 ? 11.325 0.249 -31.337 1.00 73.25 205 THR A CA 1
ATOM 1506 C C . THR A 1 205 ? 11.024 1.571 -30.650 1.00 73.25 205 THR A C 1
ATOM 1508 O O . THR A 1 205 ? 10.392 1.580 -29.598 1.00 73.25 205 THR A O 1
ATOM 1511 N N . THR A 1 206 ? 11.469 2.685 -31.228 1.00 73.25 206 THR A N 1
ATOM 1512 C CA . THR A 1 206 ? 11.146 4.028 -30.733 1.00 73.25 206 THR A CA 1
ATOM 1513 C C . THR A 1 206 ? 10.263 4.738 -31.749 1.00 73.25 206 THR A C 1
ATOM 1515 O O . THR A 1 206 ? 10.586 4.784 -32.932 1.00 73.25 206 THR A O 1
ATOM 1518 N N . ALA A 1 207 ? 9.147 5.312 -31.297 1.00 72.12 207 ALA A N 1
ATOM 1519 C CA . ALA A 1 207 ? 8.298 6.150 -32.149 1.00 72.12 207 ALA A CA 1
ATOM 1520 C C . ALA A 1 207 ? 8.930 7.528 -32.441 1.00 72.12 207 ALA A C 1
ATOM 1522 O O . ALA A 1 207 ? 8.441 8.268 -33.290 1.00 72.12 207 ALA A O 1
ATOM 1523 N N . GLY A 1 208 ? 10.017 7.870 -31.739 1.00 73.81 208 GLY A N 1
ATOM 1524 C CA . GLY A 1 208 ? 10.712 9.146 -31.848 1.00 73.81 208 GLY A CA 1
ATOM 1525 C C . GLY A 1 208 ? 12.224 9.014 -32.019 1.00 73.81 208 GLY A C 1
ATOM 1526 O O . GLY A 1 208 ? 12.766 7.951 -32.333 1.00 73.81 208 GLY A O 1
ATOM 1527 N N . ARG A 1 209 ? 12.897 10.144 -31.804 1.00 72.75 209 ARG A N 1
ATOM 1528 C CA . ARG A 1 209 ? 14.349 10.296 -31.896 1.00 72.75 209 ARG A CA 1
ATOM 1529 C C . ARG A 1 209 ? 15.053 9.518 -30.780 1.00 72.75 209 ARG A C 1
ATOM 1531 O 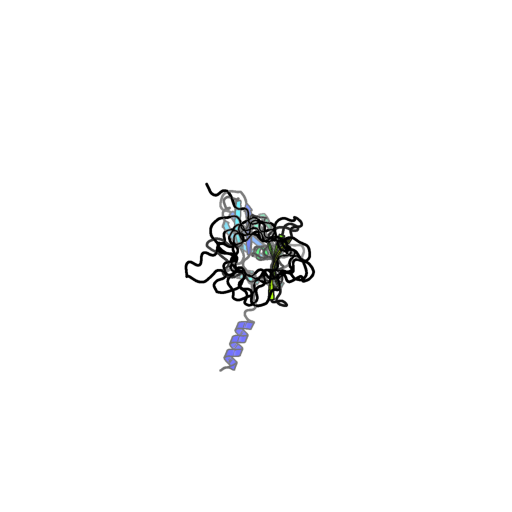O . ARG A 1 209 ? 14.689 9.639 -29.616 1.00 72.75 209 ARG A O 1
ATOM 1538 N N . VAL A 1 210 ? 16.098 8.772 -31.140 1.00 80.06 210 VAL A N 1
ATOM 1539 C CA . VAL A 1 210 ? 17.039 8.179 -30.180 1.00 80.06 210 VAL A CA 1
ATOM 1540 C C . VAL A 1 210 ? 18.236 9.112 -30.052 1.00 80.06 210 VAL A C 1
ATOM 1542 O O . VAL A 1 210 ? 19.028 9.235 -30.985 1.00 80.06 210 VAL A O 1
ATOM 1545 N N . ASP A 1 211 ? 18.364 9.769 -28.902 1.00 76.81 211 ASP A N 1
ATOM 1546 C CA . ASP A 1 211 ? 19.520 10.599 -28.576 1.00 76.81 211 ASP A CA 1
ATOM 1547 C C . ASP A 1 211 ? 20.524 9.825 -27.725 1.00 76.81 211 ASP A C 1
ATOM 1549 O O . ASP A 1 211 ? 20.231 9.399 -26.610 1.00 76.81 211 ASP A O 1
ATOM 1553 N N . LEU A 1 212 ? 21.735 9.650 -28.255 1.00 78.62 212 LEU A N 1
ATOM 1554 C CA . LEU A 1 212 ? 22.837 8.981 -27.573 1.00 78.62 212 LEU A CA 1
ATOM 1555 C C . LEU A 1 212 ? 23.934 10.009 -27.307 1.00 78.62 212 LEU A C 1
ATOM 1557 O O . LEU A 1 212 ? 24.583 10.488 -28.232 1.00 78.62 212 LEU A O 1
ATOM 1561 N N . ALA A 1 213 ? 24.154 10.340 -26.035 1.00 76.56 213 ALA A N 1
ATOM 1562 C CA . ALA A 1 213 ? 25.269 11.201 -25.632 1.00 76.56 213 ALA A CA 1
ATOM 1563 C C . ALA A 1 213 ? 26.633 10.480 -25.703 1.00 76.56 213 ALA A C 1
ATOM 1565 O O . ALA A 1 213 ? 27.680 11.121 -25.638 1.00 76.56 213 ALA A O 1
ATOM 1566 N N . GLY A 1 214 ? 26.618 9.147 -25.809 1.00 79.56 214 GLY A N 1
ATOM 1567 C CA . GLY A 1 214 ? 27.800 8.293 -25.888 1.00 79.56 214 GLY A CA 1
ATOM 1568 C C . GLY A 1 214 ? 27.958 7.593 -27.237 1.00 79.56 214 GLY A C 1
ATOM 1569 O O . GLY A 1 214 ? 27.291 7.905 -28.221 1.00 79.56 214 GLY A O 1
ATOM 1570 N N . ASN A 1 215 ? 28.851 6.605 -27.269 1.00 74.62 215 ASN A N 1
ATOM 1571 C CA . ASN A 1 215 ? 29.077 5.795 -28.461 1.00 74.62 215 ASN A CA 1
ATOM 1572 C C . ASN A 1 215 ? 27.914 4.826 -28.691 1.00 74.62 215 ASN A C 1
ATOM 1574 O O . ASN A 1 215 ? 27.517 4.094 -27.785 1.00 74.62 215 ASN A O 1
ATOM 1578 N N . LEU A 1 216 ? 27.447 4.746 -29.934 1.00 79.81 216 LEU A N 1
ATOM 1579 C CA . LEU A 1 216 ? 26.609 3.649 -30.396 1.00 79.81 216 LEU A CA 1
ATOM 1580 C C . LEU A 1 216 ? 27.509 2.488 -30.829 1.00 79.81 216 LEU A C 1
ATOM 1582 O O . LEU A 1 216 ? 28.316 2.634 -31.746 1.00 79.81 216 LEU A O 1
ATOM 1586 N N . ARG A 1 217 ? 27.387 1.335 -30.167 1.00 73.12 217 ARG A N 1
ATOM 1587 C CA . ARG A 1 217 ? 28.135 0.121 -30.513 1.00 73.12 217 ARG A CA 1
ATOM 1588 C C . ARG A 1 217 ? 27.169 -0.984 -30.923 1.00 73.12 217 ARG A C 1
ATOM 1590 O O . ARG A 1 217 ? 26.326 -1.387 -30.131 1.00 73.12 217 ARG A O 1
ATOM 1597 N N . PHE A 1 218 ? 27.351 -1.520 -32.125 1.00 73.00 218 PHE A N 1
ATOM 1598 C CA . PHE A 1 218 ? 26.649 -2.711 -32.594 1.00 73.00 218 PHE A CA 1
ATOM 1599 C C . PHE A 1 218 ? 27.579 -3.917 -32.463 1.00 73.00 218 PHE A C 1
ATOM 1601 O O . PHE A 1 218 ? 28.657 -3.946 -33.055 1.00 73.00 218 PHE A O 1
ATOM 1608 N N . THR A 1 219 ? 27.193 -4.903 -31.660 1.00 63.31 219 THR A N 1
ATOM 1609 C CA . THR A 1 219 ? 27.956 -6.143 -31.470 1.00 63.31 219 THR A CA 1
ATOM 1610 C C . THR A 1 219 ? 27.074 -7.327 -31.824 1.00 63.31 219 THR A C 1
ATOM 1612 O O . THR A 1 219 ? 26.369 -7.865 -30.979 1.00 63.31 219 THR A O 1
ATOM 1615 N N . GLY A 1 220 ? 27.087 -7.716 -33.093 1.00 66.12 220 GLY A N 1
ATOM 1616 C CA . GLY A 1 220 ? 26.367 -8.885 -33.583 1.00 66.12 220 GLY A CA 1
ATOM 1617 C C . GLY A 1 220 ? 26.696 -9.135 -35.049 1.00 66.12 220 GLY A C 1
ATOM 1618 O O . GLY A 1 220 ? 27.025 -8.203 -35.774 1.00 66.12 220 GLY A O 1
ATOM 1619 N N . ALA A 1 221 ? 26.600 -10.389 -35.490 1.00 61.91 221 ALA A N 1
ATOM 1620 C CA . ALA A 1 221 ? 26.811 -10.785 -36.888 1.00 61.91 221 ALA A CA 1
ATOM 1621 C C . ALA A 1 221 ? 25.631 -10.410 -37.817 1.00 61.91 221 ALA A C 1
ATOM 1623 O O . ALA A 1 221 ? 25.553 -10.880 -38.949 1.00 61.91 221 ALA A O 1
ATOM 1624 N N . GLY A 1 222 ? 24.686 -9.597 -37.333 1.00 60.34 222 GLY A N 1
ATOM 1625 C CA . GLY A 1 222 ? 23.552 -9.112 -38.110 1.00 60.34 222 GLY A CA 1
ATOM 1626 C C . GLY A 1 222 ? 23.969 -7.953 -39.007 1.00 60.34 222 GLY A C 1
ATOM 1627 O O . GLY A 1 222 ? 24.687 -7.054 -38.572 1.00 60.34 222 GLY A O 1
ATOM 1628 N N . ALA A 1 223 ? 23.515 -7.973 -40.260 1.00 55.22 223 ALA A N 1
ATOM 1629 C CA . ALA A 1 223 ? 23.699 -6.855 -41.172 1.00 55.22 223 ALA A CA 1
ATOM 1630 C C . ALA A 1 223 ? 23.177 -5.565 -40.525 1.00 55.22 223 ALA A C 1
ATOM 1632 O O . ALA A 1 223 ? 22.066 -5.537 -39.991 1.00 55.22 223 ALA A O 1
ATOM 1633 N N . PHE A 1 224 ? 23.957 -4.486 -40.613 1.00 59.75 224 PHE A N 1
ATOM 1634 C CA . PHE A 1 224 ? 23.414 -3.144 -40.456 1.00 59.75 224 PHE A CA 1
ATOM 1635 C C . PHE A 1 224 ? 22.462 -2.931 -41.630 1.00 59.75 224 PHE A C 1
ATOM 1637 O O . PHE A 1 224 ? 22.875 -2.539 -42.721 1.00 59.75 224 PHE A O 1
ATOM 1644 N N . ILE A 1 225 ? 21.190 -3.278 -41.443 1.00 56.12 225 ILE A N 1
ATOM 1645 C CA . ILE A 1 225 ? 20.158 -2.868 -42.380 1.00 56.12 225 ILE A CA 1
ATOM 1646 C C . ILE A 1 225 ? 20.037 -1.370 -42.150 1.00 56.12 225 ILE A C 1
ATOM 1648 O O . ILE A 1 225 ? 19.362 -0.926 -41.222 1.00 56.12 225 ILE A O 1
ATOM 1652 N N . THR A 1 226 ? 20.750 -0.592 -42.969 1.00 53.34 226 THR A N 1
ATOM 1653 C CA . THR A 1 226 ? 20.400 0.804 -43.195 1.00 53.34 226 THR A CA 1
ATOM 1654 C C . THR A 1 226 ? 18.921 0.797 -43.508 1.00 53.34 226 THR A C 1
ATOM 1656 O O . THR A 1 226 ? 18.493 0.279 -44.540 1.00 53.34 226 THR A O 1
ATOM 1659 N N . HIS A 1 227 ? 18.160 1.291 -42.547 1.00 49.41 227 HIS A N 1
ATOM 1660 C CA . HIS A 1 227 ? 16.788 1.707 -42.688 1.00 49.41 227 HIS A CA 1
ATOM 1661 C C . HIS A 1 227 ? 16.527 2.192 -44.121 1.00 49.41 227 HIS A C 1
ATOM 1663 O O . HIS A 1 227 ? 17.302 2.990 -44.657 1.00 49.41 227 HIS A O 1
ATOM 1669 N N . THR A 1 228 ? 15.457 1.709 -44.752 1.00 46.78 228 THR A N 1
ATOM 1670 C CA . THR A 1 228 ? 14.935 2.326 -45.970 1.00 46.78 228 THR A CA 1
ATOM 1671 C C . THR A 1 228 ? 14.405 3.698 -45.570 1.00 46.78 228 THR A C 1
ATOM 1673 O O . THR A 1 228 ? 13.226 3.855 -45.270 1.00 46.78 228 THR A O 1
ATOM 1676 N N . VAL A 1 229 ? 15.293 4.686 -45.490 1.00 50.31 229 VAL A N 1
ATOM 1677 C CA . VAL A 1 229 ? 14.906 6.072 -45.264 1.00 50.31 229 VAL A CA 1
ATOM 1678 C C . VAL A 1 229 ? 14.290 6.549 -46.576 1.00 50.31 229 VAL A C 1
ATOM 1680 O O . VAL A 1 229 ? 14.992 6.935 -47.509 1.00 50.31 229 VAL A O 1
ATOM 1683 N N . VAL A 1 230 ? 12.9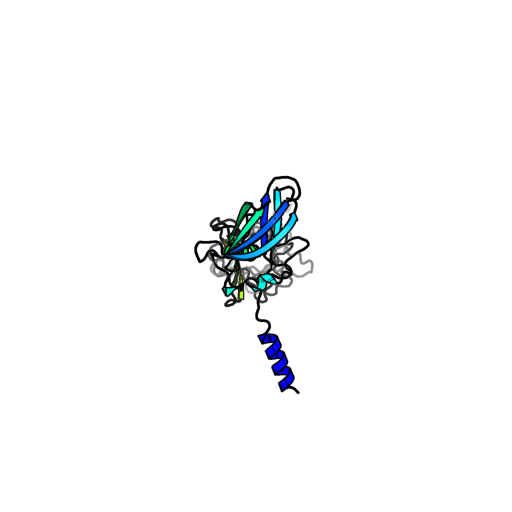69 6.454 -46.701 1.00 49.09 230 VAL A N 1
ATOM 1684 C CA . VAL A 1 230 ? 12.264 7.027 -47.849 1.00 49.09 230 VAL A CA 1
ATOM 1685 C C . VAL A 1 230 ? 12.033 8.507 -47.539 1.00 49.09 230 VAL A C 1
ATOM 1687 O O . VAL A 1 230 ? 11.066 8.848 -46.870 1.00 49.09 230 VAL A O 1
ATOM 1690 N N . GLY A 1 231 ? 12.930 9.383 -48.003 1.00 49.44 231 GLY A N 1
ATOM 1691 C CA . GLY A 1 231 ? 12.685 10.834 -48.040 1.00 49.44 231 GLY A CA 1
ATOM 1692 C C . GLY A 1 231 ? 13.301 11.707 -46.937 1.00 49.44 231 GLY A C 1
ATOM 1693 O O . GLY A 1 231 ? 13.019 12.899 -46.927 1.00 49.44 231 GLY A O 1
ATOM 1694 N N . GLU A 1 232 ? 14.164 11.179 -46.066 1.00 50.34 232 GLU A N 1
ATOM 1695 C CA . GLU A 1 232 ? 14.914 11.961 -45.062 1.00 50.34 232 GLU A CA 1
ATOM 1696 C C . GLU A 1 232 ? 16.438 11.755 -45.235 1.00 50.34 232 GLU A C 1
ATOM 1698 O O . GLU A 1 232 ? 16.897 10.680 -45.627 1.00 50.34 232 GLU A O 1
ATOM 1703 N N . ASP A 1 233 ? 17.246 12.787 -44.967 1.00 54.38 233 ASP A N 1
ATOM 1704 C CA . ASP A 1 233 ? 18.714 12.705 -45.040 1.00 54.38 233 ASP A CA 1
ATOM 1705 C C . ASP A 1 233 ? 19.281 11.969 -43.810 1.00 54.38 233 ASP A C 1
ATOM 1707 O O . ASP A 1 233 ? 19.058 12.390 -42.672 1.00 54.38 233 ASP A O 1
ATOM 1711 N N . ILE A 1 234 ? 20.144 10.964 -44.002 1.00 63.59 234 ILE A N 1
ATOM 1712 C CA . ILE A 1 234 ? 21.043 10.519 -42.923 1.00 63.59 234 ILE A CA 1
ATOM 1713 C C . ILE A 1 234 ? 22.137 11.581 -42.757 1.00 63.59 234 ILE A C 1
ATOM 1715 O O . ILE A 1 234 ? 23.132 11.592 -43.484 1.00 63.59 234 ILE A O 1
ATOM 1719 N N . ARG A 1 235 ? 21.967 12.488 -41.791 1.00 56.28 235 ARG A N 1
ATOM 1720 C CA . ARG A 1 235 ? 22.978 13.504 -41.457 1.00 56.28 235 ARG A CA 1
ATOM 1721 C C . ARG A 1 235 ? 23.888 13.012 -40.342 1.00 56.28 235 ARG A C 1
ATOM 1723 O O . ARG A 1 235 ? 23.547 13.103 -39.163 1.00 56.28 235 ARG A O 1
ATOM 1730 N N . VAL A 1 236 ? 25.074 12.528 -40.705 1.00 61.44 236 VAL A N 1
ATOM 1731 C CA . VAL A 1 236 ? 26.138 12.266 -39.728 1.00 61.44 236 VAL A CA 1
ATOM 1732 C C . VAL A 1 236 ? 26.954 13.545 -39.550 1.00 61.44 236 VAL A C 1
ATOM 1734 O O . VAL A 1 236 ? 27.701 13.944 -40.435 1.00 61.44 236 VAL A O 1
ATOM 1737 N N . HIS A 1 237 ? 26.788 14.215 -38.410 1.00 43.78 237 HIS A N 1
ATOM 1738 C CA . HIS A 1 237 ? 27.425 15.510 -38.133 1.00 43.78 237 HIS A CA 1
ATOM 1739 C C . HIS A 1 237 ? 28.915 15.409 -37.737 1.00 43.78 237 HIS A C 1
ATOM 1741 O O . HIS A 1 237 ? 29.543 16.431 -37.494 1.00 43.78 237 HIS A O 1
ATOM 1747 N N . ASN A 1 238 ? 29.487 14.200 -37.680 1.00 52.03 238 ASN A N 1
ATOM 1748 C CA . ASN A 1 238 ? 30.874 13.922 -37.282 1.00 52.03 238 ASN A CA 1
ATOM 1749 C C . ASN A 1 238 ? 31.495 12.823 -38.168 1.00 52.03 238 ASN A C 1
ATOM 1751 O O . ASN A 1 238 ? 30.841 12.304 -39.072 1.00 52.03 238 ASN A O 1
ATOM 1755 N N . ASN A 1 239 ? 32.749 12.438 -37.894 1.00 48.84 239 ASN A N 1
ATOM 1756 C CA . ASN A 1 239 ? 33.419 11.320 -38.565 1.00 48.84 239 ASN A CA 1
ATOM 1757 C C . ASN A 1 239 ? 32.606 10.023 -38.429 1.00 48.84 239 ASN A C 1
ATOM 1759 O O . ASN A 1 239 ? 32.581 9.393 -37.373 1.00 48.84 239 ASN A O 1
ATOM 1763 N N . PHE A 1 240 ? 31.974 9.605 -39.522 1.00 64.81 240 PHE A N 1
ATOM 1764 C CA . PHE A 1 240 ? 31.396 8.277 -39.648 1.00 64.81 240 PHE A CA 1
ATOM 1765 C C . PHE A 1 240 ? 32.510 7.288 -39.996 1.00 64.81 240 PHE A C 1
ATOM 1767 O O . PHE A 1 240 ? 32.942 7.202 -41.145 1.00 64.81 240 PHE A O 1
ATOM 1774 N N . VAL A 1 241 ? 33.016 6.572 -38.994 1.00 54.09 241 VAL A N 1
ATOM 1775 C CA . VAL A 1 241 ? 34.028 5.530 -39.199 1.00 54.09 241 VAL A CA 1
ATOM 1776 C C . VAL A 1 241 ? 33.324 4.181 -39.267 1.00 54.09 241 VAL A C 1
ATOM 1778 O O . VAL A 1 241 ? 32.901 3.649 -38.243 1.00 54.09 241 VAL A O 1
ATOM 1781 N N . ILE A 1 242 ? 33.220 3.607 -40.466 1.00 60.47 242 ILE A N 1
ATOM 1782 C CA . ILE A 1 242 ? 32.888 2.188 -40.618 1.00 60.47 242 ILE A CA 1
ATOM 1783 C C . ILE A 1 242 ? 34.204 1.417 -40.578 1.00 60.47 242 ILE A C 1
ATOM 1785 O O . ILE A 1 242 ? 34.920 1.333 -41.573 1.00 60.47 242 ILE A O 1
ATOM 1789 N N . GLY A 1 243 ? 34.536 0.871 -39.412 1.00 51.75 243 GLY A N 1
ATOM 1790 C CA . GLY A 1 243 ? 35.585 -0.135 -39.302 1.00 51.75 243 GLY A CA 1
ATOM 1791 C C . GLY A 1 243 ? 35.000 -1.499 -39.639 1.00 51.75 243 GLY A C 1
ATOM 1792 O O . GLY A 1 243 ? 34.277 -2.064 -38.823 1.00 51.75 243 GLY A O 1
ATOM 1793 N N . THR A 1 244 ? 35.291 -2.033 -40.822 1.00 49.25 244 THR A N 1
ATOM 1794 C CA . THR A 1 244 ? 35.056 -3.453 -41.093 1.00 49.25 244 THR A CA 1
ATOM 1795 C C . THR A 1 244 ? 36.235 -4.252 -40.543 1.00 49.25 244 THR A C 1
ATOM 1797 O O . THR A 1 244 ? 37.398 -3.960 -40.817 1.00 49.25 244 THR A O 1
ATOM 1800 N N . ALA A 1 245 ? 35.957 -5.253 -39.712 1.00 45.47 245 ALA A N 1
ATOM 1801 C CA . ALA A 1 245 ? 36.971 -6.211 -39.289 1.00 45.47 245 ALA A CA 1
ATOM 1802 C C . ALA A 1 245 ? 37.063 -7.320 -40.352 1.00 45.47 245 ALA A C 1
ATOM 1804 O O . ALA A 1 245 ? 36.465 -8.378 -40.190 1.00 45.47 245 ALA A O 1
ATOM 1805 N N . GLY A 1 246 ? 37.764 -7.068 -41.463 1.00 52.75 246 GLY A N 1
ATOM 1806 C CA . GLY A 1 246 ? 37.935 -8.042 -42.551 1.00 52.75 246 GLY A CA 1
ATOM 1807 C C . GLY A 1 246 ? 38.159 -7.404 -43.926 1.00 52.75 246 GLY A C 1
ATOM 1808 O O . GLY A 1 246 ? 38.123 -6.184 -44.062 1.00 52.75 246 GLY A O 1
ATOM 1809 N N . ASN A 1 247 ? 38.354 -8.234 -44.960 1.00 46.50 247 ASN A N 1
ATOM 1810 C CA . ASN A 1 247 ? 38.420 -7.822 -46.376 1.00 46.50 247 ASN A CA 1
ATOM 1811 C C . ASN A 1 247 ? 37.037 -7.413 -46.932 1.00 46.50 247 ASN A C 1
ATOM 1813 O O . ASN A 1 247 ? 36.708 -7.710 -48.083 1.00 46.50 247 ASN A O 1
ATOM 1817 N N . ASP A 1 248 ? 36.195 -6.783 -46.117 1.00 50.75 248 ASP A N 1
ATOM 1818 C CA . ASP A 1 248 ? 34.857 -6.405 -46.541 1.00 50.75 248 ASP A CA 1
ATOM 1819 C C . ASP A 1 248 ? 34.935 -5.132 -47.375 1.00 50.75 248 ASP A C 1
ATOM 1821 O O . ASP A 1 248 ? 35.371 -4.072 -46.921 1.00 50.75 248 ASP A O 1
ATOM 1825 N N . ASN A 1 249 ? 34.497 -5.252 -48.625 1.00 51.28 249 ASN A N 1
ATOM 1826 C CA . ASN A 1 249 ? 34.382 -4.125 -49.531 1.00 51.28 249 ASN A CA 1
ATOM 1827 C C . ASN A 1 249 ? 33.310 -3.163 -49.006 1.00 51.28 249 ASN A C 1
ATOM 1829 O O . ASN A 1 249 ? 32.128 -3.509 -48.951 1.00 51.28 249 ASN A O 1
ATOM 1833 N N . PHE A 1 250 ? 33.701 -1.928 -48.689 1.00 59.38 250 PHE A N 1
ATOM 1834 C CA . PHE A 1 250 ? 32.745 -0.843 -48.498 1.00 59.38 250 PHE A CA 1
ATOM 1835 C C . PHE A 1 250 ? 32.074 -0.533 -49.841 1.00 59.38 250 PHE A C 1
ATOM 1837 O O . PHE A 1 250 ? 32.666 0.089 -50.724 1.00 59.38 250 PHE A O 1
ATOM 1844 N N . LYS A 1 251 ? 30.839 -1.011 -50.019 1.00 56.75 251 LYS A N 1
ATOM 1845 C CA . LYS A 1 251 ? 30.048 -0.780 -51.229 1.00 56.75 251 LYS A CA 1
ATOM 1846 C C . LYS A 1 251 ? 28.936 0.218 -50.925 1.00 56.75 251 LYS A C 1
ATOM 1848 O O . LYS A 1 251 ? 27.946 -0.124 -50.287 1.00 56.75 251 LYS A O 1
ATOM 1853 N N . VAL A 1 252 ? 29.071 1.441 -51.432 1.00 61.31 252 VAL A N 1
ATOM 1854 C CA . VAL A 1 252 ? 27.953 2.390 -51.498 1.00 61.31 252 VAL A CA 1
ATOM 1855 C C . VAL A 1 252 ? 27.076 1.979 -52.679 1.00 61.31 252 VAL A C 1
ATOM 1857 O O . VAL A 1 252 ? 27.342 2.355 -53.817 1.00 61.31 252 VAL A O 1
ATOM 1860 N N . VAL A 1 253 ? 26.072 1.135 -52.435 1.00 52.19 253 VAL A N 1
ATOM 1861 C CA . VAL A 1 253 ? 25.084 0.763 -53.459 1.00 52.19 253 VAL A CA 1
ATOM 1862 C C . VAL A 1 253 ? 23.951 1.770 -53.413 1.00 52.19 253 VAL A C 1
ATOM 1864 O O . VAL A 1 253 ? 23.251 1.855 -52.408 1.00 52.19 253 VAL A O 1
ATOM 1867 N N . ASN A 1 254 ? 23.744 2.512 -54.497 1.00 47.12 254 ASN A N 1
ATOM 1868 C CA . ASN A 1 254 ? 22.524 3.289 -54.644 1.00 47.12 254 ASN A CA 1
ATOM 1869 C C . ASN A 1 254 ? 21.438 2.420 -55.271 1.00 47.12 254 ASN A C 1
ATOM 1871 O O . ASN A 1 254 ? 21.621 1.874 -56.359 1.00 47.12 254 ASN A O 1
ATOM 1875 N N . GLY A 1 255 ? 20.297 2.309 -54.596 1.00 47.44 255 GLY A N 1
ATOM 1876 C CA . GLY A 1 255 ? 19.075 1.837 -55.225 1.00 47.44 255 GLY A CA 1
ATOM 1877 C C . GLY A 1 255 ? 18.556 2.917 -56.170 1.00 47.44 255 GLY A C 1
ATOM 1878 O O . GLY A 1 255 ? 17.760 3.755 -55.768 1.00 47.44 255 GLY A O 1
ATOM 1879 N N . SER A 1 256 ? 18.989 2.892 -57.432 1.00 46.69 256 SER A N 1
ATOM 1880 C CA . SER A 1 256 ? 18.443 3.669 -58.565 1.00 46.69 256 SER A CA 1
ATOM 1881 C C . SER A 1 256 ? 18.592 5.205 -58.575 1.00 46.69 256 SER A C 1
ATOM 1883 O O . SER A 1 256 ? 18.147 5.831 -59.534 1.00 46.69 256 SER A O 1
ATOM 1885 N N . GLY A 1 257 ? 19.248 5.833 -57.595 1.00 50.72 257 GLY A N 1
ATOM 1886 C CA . GLY A 1 257 ? 19.588 7.263 -57.628 1.00 50.72 257 GLY A CA 1
ATOM 1887 C C . GLY A 1 257 ? 21.057 7.532 -57.978 1.00 50.72 257 GLY A C 1
ATOM 1888 O O . GLY A 1 257 ? 21.931 6.705 -57.739 1.00 50.72 257 GLY A O 1
ATOM 1889 N N . ASN A 1 258 ? 21.372 8.713 -58.507 1.00 50.69 258 ASN A N 1
ATOM 1890 C CA . ASN A 1 258 ? 22.758 9.180 -58.596 1.00 50.69 258 ASN A CA 1
ATOM 1891 C C . ASN A 1 258 ? 23.299 9.452 -57.181 1.00 50.69 258 ASN A C 1
ATOM 1893 O O . ASN A 1 258 ? 22.842 10.384 -56.516 1.00 50.69 258 ASN A O 1
ATOM 1897 N N . THR A 1 259 ? 24.300 8.700 -56.710 1.00 50.38 259 THR A N 1
ATOM 1898 C CA . THR A 1 259 ? 25.025 9.088 -55.488 1.00 50.38 259 THR A CA 1
ATOM 1899 C C . THR A 1 259 ? 25.965 10.229 -55.827 1.00 50.38 259 THR A C 1
ATOM 1901 O O . THR A 1 259 ? 27.028 10.022 -56.406 1.00 50.38 259 THR A O 1
ATOM 1904 N N . THR A 1 260 ? 25.609 11.448 -55.435 1.00 51.06 260 THR A N 1
ATOM 1905 C CA . THR A 1 260 ? 26.590 12.534 -55.433 1.00 51.06 260 THR A CA 1
ATOM 1906 C C . THR A 1 260 ? 27.334 12.496 -54.104 1.00 51.06 260 THR A C 1
ATOM 1908 O O . THR A 1 260 ? 26.821 12.975 -53.095 1.00 51.06 260 THR A O 1
ATOM 1911 N N . ILE A 1 261 ? 28.546 11.939 -54.082 1.00 56.31 261 ILE A N 1
ATOM 1912 C CA . ILE A 1 261 ? 29.439 12.086 -52.927 1.00 56.31 261 ILE A CA 1
ATOM 1913 C C . ILE A 1 261 ? 29.987 13.518 -52.966 1.00 56.31 261 ILE A C 1
ATOM 1915 O O . ILE A 1 261 ? 30.961 13.811 -53.656 1.00 56.31 261 ILE A O 1
ATOM 1919 N N . LYS A 1 262 ? 29.315 14.449 -52.281 1.00 45.28 262 LYS A N 1
ATOM 1920 C CA . LYS A 1 262 ? 29.788 15.832 -52.135 1.00 45.28 262 LYS A CA 1
ATOM 1921 C C . LYS A 1 262 ? 30.726 15.912 -50.932 1.00 45.28 262 LYS A C 1
ATOM 1923 O O . LYS A 1 262 ? 30.281 15.827 -49.795 1.00 45.28 262 LYS A O 1
ATOM 1928 N N . GLY A 1 263 ? 32.020 16.079 -51.191 1.00 46.19 263 GLY A N 1
ATOM 1929 C CA . GLY A 1 263 ? 33.055 16.221 -50.165 1.00 46.19 263 GLY A CA 1
ATOM 1930 C C . GLY A 1 263 ? 34.411 15.703 -50.641 1.00 46.19 263 GLY A C 1
ATOM 1931 O O . GLY A 1 263 ? 34.495 14.961 -51.621 1.00 46.19 263 GLY A O 1
ATOM 1932 N N . LYS A 1 264 ? 35.491 16.093 -49.956 1.00 44.44 264 LYS A N 1
ATOM 1933 C CA . LYS A 1 264 ? 36.823 15.525 -50.191 1.00 44.44 264 LYS A CA 1
ATOM 1934 C C . LYS A 1 264 ? 36.806 14.076 -49.697 1.00 44.44 264 LYS A C 1
ATOM 1936 O O . LYS A 1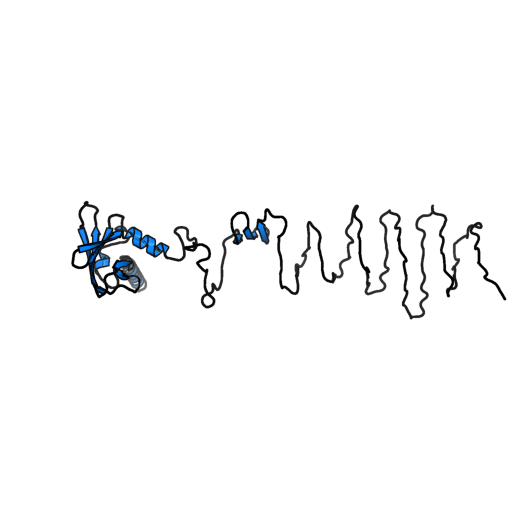 264 ? 36.846 13.834 -48.497 1.00 44.44 264 LYS A O 1
ATOM 1941 N N . THR A 1 265 ? 36.709 13.119 -50.614 1.00 49.00 265 THR A N 1
ATOM 1942 C CA . THR A 1 265 ? 36.882 11.702 -50.276 1.00 49.00 265 THR A CA 1
ATOM 1943 C C . THR A 1 265 ? 38.378 11.418 -50.249 1.00 49.00 265 THR A C 1
ATOM 1945 O O . THR A 1 265 ? 39.004 11.280 -51.297 1.00 49.00 265 THR A O 1
ATOM 1948 N N . GLU A 1 266 ? 38.975 11.381 -49.061 1.00 50.31 266 GLU A N 1
ATOM 1949 C CA . GLU A 1 266 ? 40.340 10.879 -48.894 1.00 50.31 266 GLU A CA 1
ATOM 1950 C C . GLU A 1 266 ? 40.294 9.362 -48.705 1.00 50.31 266 GLU A C 1
ATOM 1952 O O . GLU A 1 266 ? 39.970 8.857 -47.633 1.00 50.31 266 GLU A O 1
ATOM 1957 N N . ILE A 1 267 ? 40.627 8.621 -49.763 1.00 58.44 267 ILE A N 1
ATOM 1958 C CA . ILE A 1 267 ? 40.903 7.186 -49.662 1.00 58.44 267 ILE A CA 1
ATOM 1959 C C . ILE A 1 267 ? 42.341 7.055 -49.165 1.00 58.44 267 ILE A C 1
ATOM 1961 O O . ILE A 1 267 ? 43.284 7.010 -49.953 1.00 58.44 267 ILE A O 1
ATOM 1965 N N . ASN A 1 268 ? 42.517 7.055 -47.847 1.00 49.41 268 ASN A N 1
ATOM 1966 C CA . ASN A 1 268 ? 43.831 6.885 -47.246 1.00 49.41 268 ASN A CA 1
ATOM 1967 C C . ASN A 1 268 ? 44.132 5.386 -47.117 1.00 49.41 268 ASN A C 1
ATOM 1969 O O . ASN A 1 268 ? 43.770 4.741 -46.133 1.00 49.41 268 ASN A O 1
ATOM 1973 N N . ASN A 1 269 ? 44.724 4.802 -48.159 1.00 49.91 269 ASN A N 1
ATOM 1974 C CA . ASN A 1 269 ? 45.100 3.394 -48.147 1.00 49.91 269 ASN A CA 1
ATOM 1975 C C . ASN A 1 269 ? 46.407 3.213 -47.362 1.00 49.91 269 ASN A C 1
ATOM 1977 O O . ASN A 1 269 ? 47.492 3.201 -47.932 1.00 49.91 269 ASN A O 1
ATOM 1981 N N . ASN A 1 270 ? 46.297 3.071 -46.042 1.00 45.53 270 ASN A N 1
ATOM 1982 C CA . ASN A 1 270 ? 47.426 2.805 -45.144 1.00 45.53 270 ASN A CA 1
ATOM 1983 C C . ASN A 1 270 ? 47.904 1.339 -45.187 1.00 45.53 270 ASN A C 1
ATOM 1985 O O . ASN A 1 270 ? 48.469 0.836 -44.214 1.00 45.53 270 ASN A O 1
ATOM 1989 N N . ASN A 1 271 ? 47.682 0.625 -46.292 1.00 46.00 271 ASN A N 1
ATOM 1990 C CA . ASN A 1 271 ? 48.218 -0.718 -46.452 1.00 46.00 271 ASN A CA 1
ATOM 1991 C C . ASN A 1 271 ? 49.693 -0.617 -46.871 1.00 46.00 271 ASN A C 1
ATOM 1993 O O . ASN A 1 271 ? 50.023 -0.469 -48.042 1.00 46.00 271 ASN A O 1
ATOM 1997 N N . SER A 1 272 ? 50.588 -0.644 -45.882 1.00 46.25 272 SER A N 1
ATOM 1998 C CA . SER A 1 272 ? 52.047 -0.611 -46.056 1.00 46.25 272 SER A CA 1
ATOM 1999 C C . SER A 1 272 ? 52.640 -1.938 -46.554 1.00 46.25 272 SER A C 1
ATOM 2001 O O . SER A 1 272 ? 53.849 -2.033 -46.765 1.00 46.25 272 SER A O 1
ATOM 2003 N N . GLY A 1 273 ? 51.811 -2.966 -46.772 1.00 47.84 273 GLY A N 1
ATOM 2004 C CA . GLY A 1 273 ? 52.193 -4.144 -47.546 1.00 47.84 273 GLY A CA 1
ATOM 2005 C C . GLY A 1 273 ? 52.126 -3.819 -49.036 1.00 47.84 273 GLY A C 1
ATOM 2006 O O . GLY A 1 273 ? 51.157 -3.211 -49.466 1.00 47.84 273 GLY A O 1
ATOM 2007 N N . ALA A 1 274 ? 53.134 -4.222 -49.813 1.00 51.72 274 ALA A N 1
ATOM 2008 C CA . ALA A 1 274 ? 53.350 -3.923 -51.237 1.00 51.72 274 ALA A CA 1
ATOM 2009 C C . ALA A 1 274 ? 52.270 -4.452 -52.224 1.00 51.72 274 ALA A C 1
ATOM 2011 O O . ALA A 1 274 ? 52.589 -4.972 -53.291 1.00 51.72 274 ALA A O 1
ATOM 2012 N N . GLY A 1 275 ? 50.988 -4.355 -51.873 1.00 52.25 275 GLY A N 1
ATOM 2013 C CA . GLY A 1 275 ? 49.847 -4.618 -52.735 1.00 52.25 275 GLY A CA 1
ATOM 2014 C C . GLY A 1 275 ? 49.381 -3.321 -53.386 1.00 52.25 275 GLY A C 1
ATOM 2015 O O . GLY A 1 275 ? 49.034 -2.362 -52.700 1.00 52.25 275 GLY A O 1
ATOM 2016 N N . ASN A 1 276 ? 49.370 -3.294 -54.718 1.00 53.97 276 ASN A N 1
ATOM 2017 C CA . ASN A 1 276 ? 48.874 -2.166 -55.498 1.00 53.97 276 ASN A CA 1
ATOM 2018 C C . ASN A 1 276 ? 47.458 -1.774 -55.049 1.00 53.97 276 ASN A C 1
ATOM 2020 O O . ASN A 1 276 ? 46.516 -2.559 -55.155 1.00 53.97 276 ASN A O 1
ATOM 2024 N N . ALA A 1 277 ? 47.300 -0.538 -54.584 1.00 49.69 277 ALA A N 1
ATOM 2025 C CA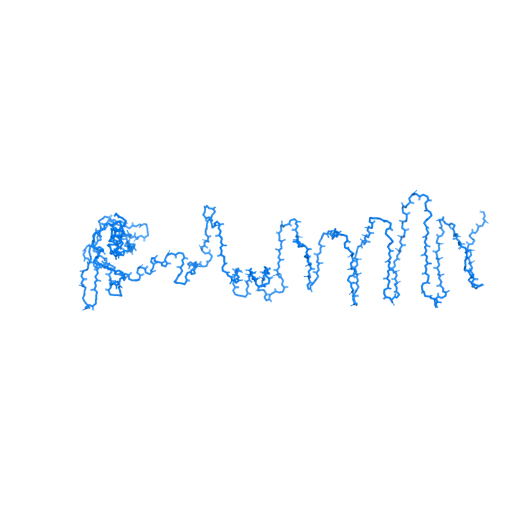 . ALA A 1 277 ? 45.999 0.065 -54.360 1.00 49.69 277 ALA A CA 1
ATOM 2026 C C . ALA A 1 277 ? 45.338 0.345 -55.719 1.00 49.69 277 ALA A C 1
ATOM 2028 O O . ALA A 1 277 ? 45.625 1.358 -56.353 1.00 49.69 277 ALA A O 1
ATOM 2029 N N . SER A 1 278 ? 44.468 -0.542 -56.201 1.00 56.47 278 SER A N 1
ATOM 2030 C CA . SER A 1 278 ? 43.690 -0.270 -57.412 1.00 56.47 278 SER A CA 1
ATOM 2031 C C . SER A 1 278 ? 42.420 0.502 -57.054 1.00 56.47 278 SER A C 1
ATOM 2033 O O . SER A 1 278 ? 41.496 -0.057 -56.461 1.00 56.47 278 SER A O 1
ATOM 2035 N N . LEU A 1 279 ? 42.341 1.775 -57.442 1.00 60.28 279 LEU A N 1
ATOM 2036 C CA . LEU A 1 279 ? 41.071 2.498 -57.482 1.00 60.28 279 LEU A CA 1
ATOM 2037 C C . LEU A 1 279 ? 40.318 2.070 -58.748 1.00 60.28 279 LEU A C 1
ATOM 2039 O O . LEU A 1 279 ? 40.633 2.529 -59.844 1.00 60.28 279 LEU A O 1
ATOM 2043 N N . LYS A 1 280 ? 39.332 1.178 -58.612 1.00 60.19 280 LYS A N 1
ATOM 2044 C CA . LYS A 1 280 ? 38.457 0.805 -59.730 1.00 60.19 280 LYS A CA 1
ATOM 2045 C C . LYS A 1 280 ? 37.255 1.745 -59.775 1.00 60.19 280 LYS A C 1
ATOM 2047 O O . LYS A 1 280 ? 36.307 1.588 -59.013 1.00 60.19 280 LYS A O 1
ATOM 2052 N N . LEU A 1 281 ? 37.298 2.711 -60.684 1.00 60.81 281 LEU A N 1
ATOM 2053 C CA . LEU A 1 281 ? 36.144 3.535 -61.035 1.00 60.81 281 LEU A CA 1
ATOM 2054 C C . LEU A 1 281 ? 35.375 2.797 -62.132 1.00 60.81 281 LEU A C 1
ATOM 2056 O O . LEU A 1 281 ? 35.921 2.549 -63.203 1.00 60.81 281 LEU A O 1
ATOM 2060 N N . THR A 1 282 ? 34.137 2.397 -61.853 1.00 53.28 282 THR A N 1
ATOM 2061 C CA . THR A 1 282 ? 33.262 1.771 -62.855 1.00 53.28 282 THR A CA 1
ATOM 2062 C C . THR A 1 282 ? 32.159 2.772 -63.166 1.00 53.28 282 THR A C 1
ATOM 2064 O O . THR A 1 282 ? 31.486 3.231 -62.246 1.00 53.28 282 THR A O 1
ATOM 2067 N N . ASN A 1 283 ? 32.027 3.170 -64.433 1.00 52.78 283 ASN A N 1
ATOM 2068 C CA . ASN A 1 283 ? 30.884 3.958 -64.874 1.00 52.78 283 ASN A CA 1
ATOM 2069 C C . ASN A 1 283 ? 29.739 2.989 -65.185 1.00 52.78 283 ASN A C 1
ATOM 2071 O O . ASN A 1 283 ? 29.785 2.306 -66.205 1.00 52.78 283 ASN A O 1
ATOM 2075 N N . ASP A 1 284 ? 28.757 2.903 -64.290 1.00 52.09 284 ASP A N 1
ATOM 2076 C CA . ASP A 1 284 ? 27.575 2.052 -64.482 1.00 52.09 284 ASP A CA 1
ATOM 2077 C C . ASP A 1 284 ? 26.506 2.714 -65.379 1.00 52.09 284 ASP A C 1
ATOM 2079 O O . ASP A 1 284 ? 25.514 2.067 -65.712 1.00 52.09 284 ASP A O 1
ATOM 2083 N N . ASP A 1 285 ? 26.699 3.970 -65.811 1.00 54.53 285 ASP A N 1
ATOM 2084 C CA . ASP A 1 285 ? 25.807 4.659 -66.750 1.00 54.53 285 ASP A CA 1
ATOM 2085 C C . ASP A 1 285 ? 26.466 4.804 -68.140 1.00 54.53 285 ASP A C 1
ATOM 2087 O O . ASP A 1 285 ? 27.311 5.685 -68.344 1.00 54.53 285 ASP A O 1
ATOM 2091 N N . PRO A 1 286 ? 26.081 3.977 -69.133 1.00 55.84 286 PRO A N 1
ATOM 2092 C CA . PRO A 1 286 ? 26.662 4.020 -70.473 1.00 55.84 286 PRO A CA 1
ATOM 2093 C C . PRO A 1 286 ? 26.319 5.300 -71.251 1.00 55.84 286 PRO A C 1
ATOM 2095 O O . PRO A 1 286 ? 26.859 5.497 -72.336 1.00 55.84 286 PRO A O 1
ATOM 2098 N N . THR A 1 287 ? 25.432 6.161 -70.739 1.00 55.03 287 THR A N 1
ATOM 2099 C CA . THR A 1 287 ? 25.011 7.395 -71.425 1.00 55.03 287 THR A CA 1
ATOM 2100 C C . THR A 1 287 ? 25.807 8.636 -71.021 1.00 55.03 287 THR A C 1
ATOM 2102 O O . THR A 1 287 ? 25.696 9.678 -71.668 1.00 55.03 287 THR A O 1
ATOM 2105 N N . ASN A 1 288 ? 26.648 8.538 -69.988 1.00 55.50 288 ASN A N 1
ATOM 2106 C CA . ASN A 1 288 ? 27.436 9.657 -69.483 1.00 55.50 288 ASN A CA 1
ATOM 2107 C C . ASN A 1 288 ? 28.894 9.547 -69.973 1.00 55.50 288 ASN A C 1
ATOM 2109 O O . ASN A 1 288 ? 29.730 8.886 -69.361 1.00 55.50 288 ASN A O 1
ATOM 2113 N N . GLU A 1 289 ? 29.201 10.161 -71.121 1.00 50.31 289 GLU A N 1
ATOM 2114 C CA . GLU A 1 289 ? 30.460 9.949 -71.864 1.00 50.31 289 GLU A CA 1
ATOM 2115 C C . GLU A 1 289 ? 31.696 10.684 -71.303 1.00 50.31 289 GLU A C 1
ATOM 2117 O O . GLU A 1 289 ? 32.771 10.638 -71.898 1.00 50.31 289 GLU A O 1
ATOM 2122 N N . SER A 1 290 ? 31.595 11.394 -70.176 1.00 53.50 290 SER A N 1
ATOM 2123 C CA . SER A 1 290 ? 32.693 12.237 -69.676 1.00 53.50 290 SER A CA 1
ATOM 2124 C C . SER A 1 290 ? 33.053 11.934 -68.225 1.00 53.50 290 SER A C 1
ATOM 2126 O O . SER A 1 290 ? 32.316 12.274 -67.304 1.00 53.50 290 SER A O 1
ATOM 2128 N N . PHE A 1 291 ? 34.240 11.357 -68.018 1.00 53.56 291 PHE A N 1
ATOM 2129 C CA . PHE A 1 291 ? 34.847 11.182 -66.699 1.00 53.56 291 PHE A CA 1
ATOM 2130 C C . PHE A 1 291 ? 36.099 12.060 -66.595 1.00 53.56 291 PHE A C 1
ATOM 2132 O O . PHE A 1 291 ? 37.049 11.887 -67.356 1.00 53.56 291 PHE A O 1
ATOM 2139 N N . ALA A 1 292 ? 36.118 13.008 -65.657 1.00 54.94 292 ALA A N 1
ATOM 2140 C CA . ALA A 1 292 ? 37.287 13.845 -65.401 1.00 54.94 292 ALA A CA 1
ATOM 2141 C C . ALA A 1 292 ? 38.008 13.353 -64.139 1.00 54.94 292 ALA A C 1
ATOM 2143 O O . ALA A 1 292 ? 37.565 13.607 -63.020 1.00 54.94 292 ALA A O 1
ATOM 2144 N N . LEU A 1 293 ? 39.131 12.652 -64.313 1.00 58.12 293 LEU A N 1
ATOM 2145 C CA . LEU A 1 293 ? 40.034 12.307 -63.216 1.00 58.12 293 LEU A CA 1
ATOM 2146 C C . LEU A 1 293 ? 41.108 13.395 -63.091 1.00 58.12 293 LEU A C 1
ATOM 2148 O O . LEU A 1 293 ? 42.089 13.398 -63.832 1.00 58.12 293 LEU A O 1
ATOM 2152 N N . ASN A 1 294 ? 40.930 14.329 -62.157 1.00 52.03 294 ASN A N 1
ATOM 2153 C CA . ASN A 1 294 ? 41.946 15.339 -61.861 1.00 52.03 294 ASN A CA 1
ATOM 2154 C C . ASN A 1 294 ? 42.955 14.780 -60.847 1.00 52.03 294 ASN A C 1
ATOM 2156 O O . ASN A 1 294 ? 42.687 14.743 -59.647 1.00 52.03 294 ASN A O 1
ATOM 2160 N N . ILE A 1 295 ? 44.117 14.338 -61.333 1.00 56.25 295 ILE A N 1
ATOM 2161 C CA . ILE A 1 295 ? 45.245 13.926 -60.488 1.00 56.25 295 ILE A CA 1
ATOM 2162 C C . ILE A 1 295 ? 46.148 15.142 -60.279 1.00 56.25 295 ILE A C 1
ATOM 2164 O O . ILE A 1 295 ? 46.889 15.548 -61.176 1.00 56.25 295 ILE A O 1
ATOM 2168 N N . THR A 1 296 ? 46.103 15.742 -59.093 1.00 45.06 296 THR A N 1
ATOM 2169 C CA . THR A 1 296 ? 46.998 16.853 -58.750 1.00 45.06 296 THR A CA 1
ATOM 2170 C C . THR A 1 296 ? 48.404 16.307 -58.471 1.00 45.06 296 THR A C 1
ATOM 2172 O O . THR A 1 296 ? 48.567 15.393 -57.667 1.00 45.06 296 THR A O 1
ATOM 2175 N N . LYS A 1 297 ? 49.413 16.839 -59.177 1.00 43.91 297 LYS A N 1
ATOM 2176 C CA . LYS A 1 297 ? 50.824 16.398 -59.179 1.00 43.91 297 LYS A CA 1
ATOM 2177 C C . LYS A 1 297 ? 51.369 16.049 -57.786 1.00 43.91 297 LYS A C 1
ATOM 2179 O O . LYS A 1 297 ? 51.414 16.901 -56.905 1.00 43.91 297 LYS A O 1
ATOM 2184 N N . GLY A 1 298 ? 51.911 14.840 -57.667 1.00 47.56 298 GLY A N 1
ATOM 2185 C CA . GLY A 1 298 ? 52.708 14.404 -56.523 1.00 47.56 298 GLY A CA 1
ATOM 2186 C C . GLY A 1 298 ? 52.697 12.888 -56.395 1.00 47.56 298 GLY A C 1
ATOM 2187 O O . GLY A 1 298 ? 51.984 12.363 -55.558 1.00 47.56 298 GLY A O 1
ATOM 2188 N N . HIS A 1 299 ? 53.486 12.208 -57.234 1.00 47.59 299 HIS A N 1
ATOM 2189 C CA . HIS A 1 299 ? 53.745 10.762 -57.188 1.00 47.59 299 HIS A CA 1
ATOM 2190 C C . HIS A 1 299 ? 52.524 9.859 -57.410 1.00 47.59 299 HIS A C 1
ATOM 2192 O O . HIS A 1 299 ? 51.958 9.368 -56.449 1.00 47.59 299 HIS A O 1
ATOM 2198 N N . ASN A 1 300 ? 52.167 9.581 -58.670 1.00 46.19 300 ASN A N 1
ATOM 2199 C CA . ASN A 1 300 ? 51.577 8.300 -59.085 1.00 46.19 300 ASN A CA 1
ATOM 2200 C C . ASN A 1 300 ? 51.692 8.159 -60.608 1.00 46.19 300 ASN A C 1
ATOM 2202 O O . ASN A 1 300 ? 51.291 9.052 -61.354 1.00 46.19 300 ASN A O 1
ATOM 2206 N N . ALA A 1 301 ? 52.256 7.044 -61.071 1.00 50.28 301 ALA A N 1
ATOM 2207 C CA . ALA A 1 301 ? 52.144 6.639 -62.464 1.00 50.28 301 ALA A CA 1
ATOM 2208 C C . ALA A 1 301 ? 50.691 6.215 -62.713 1.00 50.28 301 ALA A C 1
ATOM 2210 O O . ALA A 1 301 ? 50.184 5.311 -62.051 1.00 50.28 301 ALA A O 1
ATOM 2211 N N . LEU A 1 302 ? 50.011 6.875 -63.647 1.00 53.84 302 LEU A N 1
ATOM 2212 C CA . LEU A 1 302 ? 48.727 6.400 -64.146 1.00 53.84 302 LEU A CA 1
ATOM 2213 C C . LEU A 1 302 ? 49.003 5.197 -65.060 1.00 53.84 302 LEU A C 1
ATOM 2215 O O . LEU A 1 302 ? 49.341 5.378 -66.227 1.00 53.84 302 LEU A O 1
ATOM 2219 N N . SER A 1 303 ? 48.904 3.977 -64.528 1.00 48.59 303 SER A N 1
ATOM 2220 C CA . SER A 1 303 ? 48.900 2.764 -65.352 1.00 48.59 303 SER A CA 1
ATOM 2221 C C . SER A 1 303 ? 47.470 2.487 -65.798 1.00 48.59 303 SER A C 1
ATOM 2223 O O . SER A 1 303 ? 46.637 2.056 -65.002 1.00 48.59 303 SER A O 1
ATOM 2225 N N . VAL A 1 304 ? 47.167 2.780 -67.060 1.00 55.44 304 VAL A N 1
ATOM 2226 C CA . VAL A 1 304 ? 45.929 2.329 -67.701 1.00 55.44 304 VAL A CA 1
ATOM 2227 C C . VAL A 1 304 ? 46.216 0.943 -68.273 1.00 55.44 304 VAL A C 1
ATOM 2229 O O . VAL A 1 304 ? 46.787 0.836 -69.357 1.00 55.44 304 VAL A O 1
ATOM 2232 N N . ASP A 1 305 ? 45.855 -0.117 -67.546 1.00 43.47 305 ASP A N 1
ATOM 2233 C CA . ASP A 1 305 ? 45.911 -1.486 -68.076 1.00 43.47 305 ASP A CA 1
ATOM 2234 C C . ASP A 1 305 ? 44.822 -1.650 -69.140 1.00 43.47 305 ASP A C 1
ATOM 2236 O O . ASP A 1 305 ? 43.663 -1.978 -68.878 1.00 43.47 305 ASP A O 1
ATOM 2240 N N . ASN A 1 306 ? 45.201 -1.346 -70.375 1.00 41.16 306 ASN A N 1
ATOM 2241 C CA . ASN A 1 306 ? 44.339 -1.428 -71.536 1.00 41.16 306 ASN A CA 1
ATOM 2242 C C . ASN A 1 306 ? 44.290 -2.882 -72.009 1.00 41.16 306 ASN A C 1
ATOM 2244 O O . ASN A 1 306 ? 45.128 -3.296 -72.806 1.00 41.16 306 ASN A O 1
ATOM 2248 N N . ASN A 1 307 ? 43.310 -3.658 -71.538 1.00 44.56 307 ASN A N 1
ATOM 2249 C CA . ASN A 1 307 ? 43.003 -4.930 -72.197 1.00 44.56 307 ASN A CA 1
ATOM 2250 C C . ASN A 1 307 ? 41.681 -4.935 -72.975 1.00 44.56 307 ASN A C 1
ATOM 2252 O O . ASN A 1 307 ? 41.475 -5.862 -73.745 1.00 44.56 307 ASN A O 1
ATOM 2256 N N . THR A 1 308 ? 40.828 -3.900 -72.887 1.00 45.66 308 THR A N 1
ATOM 2257 C CA . THR A 1 308 ? 39.604 -3.829 -73.726 1.00 45.66 308 THR A CA 1
ATOM 2258 C C . THR A 1 308 ? 39.007 -2.435 -74.000 1.00 45.66 308 THR A C 1
ATOM 2260 O O . THR A 1 308 ? 37.952 -2.367 -74.625 1.00 45.66 308 THR A O 1
ATOM 2263 N N . THR A 1 309 ? 39.610 -1.309 -73.603 1.00 44.38 309 THR A N 1
ATOM 2264 C CA . THR A 1 309 ? 38.991 0.018 -73.830 1.00 44.38 309 THR A CA 1
ATOM 2265 C C . THR A 1 309 ? 39.535 0.732 -75.065 1.00 44.38 309 THR A C 1
ATOM 2267 O O . THR A 1 309 ? 40.655 1.241 -75.084 1.00 44.38 309 THR A O 1
ATOM 2270 N N . THR A 1 310 ? 38.700 0.815 -76.101 1.00 45.06 310 THR A N 1
ATOM 2271 C CA . THR A 1 310 ? 38.855 1.755 -77.213 1.00 45.06 310 THR A CA 1
ATOM 2272 C C . THR A 1 310 ? 38.762 3.176 -76.653 1.00 45.06 310 THR A C 1
ATOM 2274 O O . THR A 1 310 ? 37.687 3.627 -76.269 1.00 45.06 310 THR A O 1
ATOM 2277 N N . ILE A 1 311 ? 39.890 3.884 -76.559 1.00 47.53 311 ILE A N 1
ATOM 2278 C CA . ILE A 1 311 ? 39.892 5.313 -76.228 1.00 47.53 311 ILE A CA 1
ATOM 2279 C C . ILE A 1 311 ? 39.287 6.035 -77.433 1.00 47.53 311 ILE A C 1
ATOM 2281 O O . ILE A 1 311 ? 39.909 6.094 -78.495 1.00 47.53 311 ILE A O 1
ATOM 2285 N N . ALA A 1 312 ? 38.063 6.547 -77.295 1.00 44.84 312 ALA A N 1
ATOM 2286 C CA . ALA A 1 312 ? 37.475 7.414 -78.306 1.00 44.84 312 ALA A CA 1
ATOM 2287 C C . ALA A 1 312 ? 38.395 8.633 -78.503 1.00 44.84 312 ALA A C 1
ATOM 2289 O O . ALA A 1 312 ? 38.743 9.337 -77.555 1.00 44.84 312 ALA A O 1
ATOM 2290 N N . THR A 1 313 ? 38.819 8.856 -79.744 1.00 44.12 313 THR A N 1
ATOM 2291 C CA . THR A 1 313 ? 39.937 9.713 -80.179 1.00 44.12 313 THR A CA 1
ATOM 2292 C C . THR A 1 313 ? 39.778 11.223 -79.941 1.00 44.12 313 THR A C 1
ATOM 2294 O O . THR A 1 313 ? 40.555 12.000 -80.486 1.00 44.12 313 THR A O 1
ATOM 2297 N N . ASN A 1 314 ? 38.823 11.665 -79.116 1.00 44.56 314 ASN A N 1
ATOM 2298 C CA . ASN A 1 314 ? 38.516 13.087 -78.913 1.00 44.56 314 ASN A CA 1
ATOM 2299 C C . ASN A 1 314 ? 38.798 13.620 -77.496 1.00 44.56 314 ASN A C 1
ATOM 2301 O O . ASN A 1 314 ? 38.590 14.806 -77.248 1.00 44.56 314 ASN A O 1
ATOM 2305 N N . ALA A 1 315 ? 39.311 12.805 -76.569 1.00 43.12 315 ALA A N 1
ATOM 2306 C CA . ALA A 1 315 ? 39.771 13.303 -75.273 1.00 43.12 315 ALA A CA 1
ATOM 2307 C C . ALA A 1 315 ? 41.229 13.789 -75.375 1.00 43.12 315 ALA A C 1
ATOM 2309 O O . ALA A 1 315 ? 42.173 13.004 -75.297 1.00 43.12 315 ALA A O 1
ATOM 2310 N N . ALA A 1 316 ? 41.428 15.095 -75.569 1.00 47.56 316 ALA A N 1
ATOM 2311 C CA . ALA A 1 316 ? 42.751 15.708 -75.504 1.00 47.56 316 ALA A CA 1
ATOM 2312 C C . ALA A 1 316 ? 43.327 15.576 -74.081 1.00 47.56 316 ALA A C 1
ATOM 2314 O O . ALA A 1 316 ? 42.817 16.173 -73.133 1.00 47.56 316 ALA A O 1
ATOM 2315 N N . ILE A 1 317 ? 44.410 14.810 -73.925 1.00 49.41 317 ILE A N 1
ATOM 2316 C CA . ILE A 1 317 ? 45.195 14.789 -72.687 1.00 49.41 317 ILE A CA 1
ATOM 2317 C C . ILE A 1 317 ? 46.127 16.004 -72.717 1.00 49.41 317 ILE A C 1
ATOM 2319 O O . ILE A 1 317 ? 47.217 15.957 -73.284 1.00 49.41 317 ILE A O 1
ATOM 2323 N N . THR A 1 318 ? 45.708 17.115 -72.113 1.00 47.34 318 THR A N 1
ATOM 2324 C CA . THR A 1 318 ? 46.585 18.279 -71.937 1.00 47.34 318 THR A CA 1
ATOM 2325 C C . THR A 1 318 ? 47.554 18.008 -70.789 1.00 47.34 318 THR A C 1
ATOM 2327 O O . THR A 1 318 ? 47.249 18.247 -69.621 1.00 47.34 318 THR A O 1
ATOM 2330 N N . VAL A 1 319 ? 48.745 17.500 -71.107 1.00 49.53 319 VAL A N 1
ATOM 2331 C CA . VAL A 1 319 ? 49.844 17.409 -70.139 1.00 49.53 319 VAL A CA 1
ATOM 2332 C C . VAL A 1 319 ? 50.462 18.798 -69.986 1.00 49.53 319 VAL A C 1
ATOM 2334 O O . VAL A 1 319 ? 51.198 19.264 -70.852 1.00 49.53 319 VAL A O 1
ATOM 2337 N N . GLY A 1 320 ? 50.166 19.475 -68.877 1.00 43.97 320 GLY A N 1
ATOM 2338 C CA . GLY A 1 320 ? 50.841 20.717 -68.502 1.00 43.97 320 GLY A CA 1
ATOM 2339 C C . GLY A 1 320 ? 52.312 20.459 -68.159 1.00 43.97 320 GLY A C 1
ATOM 2340 O O . GLY A 1 320 ? 52.650 20.094 -67.025 1.00 43.97 320 GLY A O 1
ATOM 2341 N N . VAL A 1 321 ? 53.197 20.637 -69.140 1.00 44.34 321 VAL A N 1
ATOM 2342 C CA . VAL A 1 321 ? 54.649 20.650 -68.934 1.00 44.34 321 VAL A CA 1
ATOM 2343 C C . VAL A 1 321 ? 55.011 22.011 -68.330 1.00 44.34 321 VAL A C 1
ATOM 2345 O O . VAL A 1 321 ? 55.024 23.017 -69.030 1.00 44.34 321 VAL A O 1
ATOM 2348 N N . ASN A 1 322 ? 55.271 22.067 -67.021 1.00 43.16 322 ASN A N 1
ATOM 2349 C CA . ASN A 1 322 ? 55.911 23.242 -66.428 1.00 43.16 322 ASN A CA 1
ATOM 2350 C C . ASN A 1 322 ? 57.411 23.134 -66.712 1.00 43.16 322 ASN A C 1
ATOM 2352 O O . ASN A 1 322 ? 58.057 22.230 -66.194 1.00 43.16 322 ASN A O 1
ATOM 2356 N N . THR A 1 323 ? 57.881 24.034 -67.574 1.00 40.81 323 THR A N 1
ATOM 2357 C CA . THR A 1 323 ? 59.234 24.594 -67.695 1.00 40.81 323 THR A CA 1
ATOM 2358 C C . THR A 1 323 ? 60.410 23.666 -67.369 1.00 40.81 323 THR A C 1
ATOM 2360 O O . THR A 1 323 ? 60.725 23.421 -66.209 1.00 40.81 323 THR A O 1
ATOM 2363 N N . ILE A 1 324 ? 61.128 23.251 -68.415 1.00 44.41 324 ILE A N 1
ATOM 2364 C CA . ILE A 1 324 ? 62.537 22.858 -68.313 1.00 44.41 324 ILE A CA 1
ATOM 2365 C C . ILE A 1 324 ? 63.355 24.155 -68.372 1.00 44.41 324 ILE A C 1
ATOM 2367 O O . ILE A 1 324 ? 63.439 24.768 -69.437 1.00 44.41 324 ILE A O 1
ATOM 2371 N N . ILE A 1 325 ? 63.915 24.578 -67.238 1.00 42.72 325 ILE A N 1
ATOM 2372 C CA . ILE A 1 325 ? 65.157 25.364 -67.162 1.00 42.72 325 ILE A CA 1
ATOM 2373 C C . ILE A 1 325 ? 66.032 24.667 -66.128 1.00 42.72 325 ILE A C 1
ATOM 2375 O O . ILE A 1 325 ? 65.508 24.415 -65.019 1.00 42.72 325 ILE A O 1
#

Sequence (325 aa):
MKSILLSLALCVFAFSSALSLEPLNVAIINTNAGPHNLTVELNNYTTGSAVNVYSETFNGLTPNSSGVISFTLGIGSAPWTGITSATVGTYHIIDVKIGGNLYAQYRIDELIRLQAQNGVTDKDGNIIPVENDASTLGTNTQRWKDVYVGPASFHIGAPGDEASISYTTGTNTLNVTSDVTNTTGDLTVGGATNFEVNGNNGNLTTAGRVDLAGNLRFTGAGAFITHTVVGEDIRVHNNFVIGTAGNDNFKVVNGSGNTTIKGKTEINNNNSGAGNASLKLTNDDPTNESFALNITKGHNALSVDNNTTTIATNAAITVGVNTII

Radius of gyration: 45.2 Å; chains: 1; bounding box: 102×73×122 Å